Protein AF-A0A382ZGM8-F1 (afdb_monomer)

Structure (mmCIF, N/CA/C/O backbone):
data_AF-A0A382ZGM8-F1
#
_entry.id   AF-A0A382ZGM8-F1
#
loop_
_atom_site.group_PDB
_atom_site.id
_atom_site.type_symbol
_atom_site.label_atom_id
_atom_site.label_alt_id
_atom_site.label_comp_id
_atom_site.label_asym_id
_atom_site.label_entity_id
_atom_site.label_seq_id
_atom_site.pdbx_PDB_ins_code
_atom_site.Cartn_x
_atom_site.Cartn_y
_atom_site.Cartn_z
_atom_site.occupancy
_atom_site.B_iso_or_equiv
_atom_site.auth_seq_id
_atom_site.auth_comp_id
_atom_site.auth_asym_id
_atom_site.auth_atom_id
_atom_site.pdbx_PDB_model_num
ATOM 1 N N . MET A 1 1 ? -9.205 9.608 20.253 1.00 84.81 1 MET A N 1
ATOM 2 C CA . MET A 1 1 ? -10.381 10.331 20.780 1.00 84.81 1 MET A CA 1
ATOM 3 C C . MET A 1 1 ? -11.602 9.750 20.108 1.00 84.81 1 MET A C 1
ATOM 5 O O . MET A 1 1 ? -11.504 9.439 18.927 1.00 84.81 1 MET A O 1
ATOM 9 N N . ASP A 1 2 ? -12.699 9.609 20.839 1.00 93.06 2 ASP A N 1
ATOM 10 C CA . ASP A 1 2 ? -13.970 9.132 20.293 1.00 93.06 2 ASP A CA 1
ATOM 11 C C . ASP A 1 2 ? -14.533 10.103 19.244 1.00 93.06 2 ASP A C 1
ATOM 13 O O . ASP A 1 2 ? -14.341 11.319 19.341 1.00 93.06 2 ASP A O 1
ATOM 17 N N . ALA A 1 3 ? -15.247 9.563 18.256 1.00 94.81 3 ALA A N 1
ATOM 18 C CA . ALA A 1 3 ? -15.854 10.306 17.154 1.00 94.81 3 ALA A CA 1
ATOM 19 C C . ALA A 1 3 ? -17.287 9.814 16.874 1.00 94.81 3 ALA A C 1
ATOM 21 O O . ALA A 1 3 ? -17.834 8.989 17.607 1.00 94.81 3 ALA A O 1
ATOM 22 N N . LEU A 1 4 ? -17.918 10.349 15.823 1.00 93.94 4 LEU A N 1
ATOM 23 C CA . LEU A 1 4 ? -19.210 9.848 15.358 1.00 93.94 4 LEU A CA 1
ATOM 24 C C . LEU A 1 4 ? -19.076 8.414 14.821 1.00 93.94 4 LEU A C 1
ATOM 26 O O . LEU A 1 4 ? -18.059 8.094 14.203 1.00 93.94 4 LEU A O 1
ATOM 30 N N . PRO A 1 5 ? -20.096 7.562 15.025 1.00 93.50 5 PRO A N 1
ATOM 31 C CA . PRO A 1 5 ? -20.042 6.181 14.577 1.00 93.50 5 PRO A CA 1
ATOM 32 C C . PRO A 1 5 ? -20.066 6.091 13.048 1.00 93.50 5 PRO A C 1
ATOM 34 O O . PRO A 1 5 ? -20.791 6.823 12.371 1.00 93.50 5 PRO A O 1
ATOM 37 N N . VAL A 1 6 ? -19.316 5.126 12.530 1.00 95.69 6 VAL A N 1
ATOM 38 C CA . VAL A 1 6 ? -19.351 4.662 11.139 1.00 95.69 6 VAL A CA 1
ATOM 39 C C . VAL A 1 6 ? -19.596 3.156 11.135 1.00 95.69 6 VAL A C 1
ATOM 41 O O . VAL A 1 6 ? -19.510 2.501 12.174 1.00 95.69 6 VAL A O 1
ATOM 44 N N . THR A 1 7 ? -19.937 2.589 9.981 1.00 96.56 7 THR A N 1
ATOM 45 C CA . THR A 1 7 ? -20.047 1.129 9.868 1.00 96.56 7 THR A CA 1
ATOM 46 C C . THR A 1 7 ? -18.678 0.528 9.567 1.00 96.56 7 THR A C 1
ATOM 48 O O . THR A 1 7 ? -17.901 1.110 8.809 1.00 96.56 7 THR A O 1
ATOM 51 N N . LEU A 1 8 ? -18.401 -0.667 10.088 1.00 96.62 8 LEU A N 1
ATOM 52 C CA . LEU A 1 8 ? -17.166 -1.382 9.753 1.00 96.62 8 LEU A CA 1
ATOM 53 C C . LEU A 1 8 ? -17.070 -1.661 8.240 1.00 96.62 8 LEU A C 1
ATOM 55 O O . LEU A 1 8 ? -16.000 -1.559 7.654 1.00 96.62 8 LEU A O 1
ATOM 59 N N . GLY A 1 9 ? -18.208 -1.914 7.580 1.00 97.56 9 GLY A N 1
ATOM 60 C CA . GLY A 1 9 ? -18.275 -2.031 6.119 1.00 97.56 9 GLY A CA 1
ATOM 61 C C . GLY A 1 9 ? -17.793 -0.765 5.407 1.00 97.56 9 GLY A C 1
ATOM 62 O O . GLY A 1 9 ? -16.908 -0.847 4.566 1.00 97.56 9 GLY A O 1
ATOM 63 N N . SER A 1 10 ? -18.282 0.415 5.810 1.00 98.06 10 SER A N 1
ATOM 64 C CA . SER A 1 10 ? -17.837 1.688 5.217 1.00 98.06 10 SER A CA 1
ATOM 65 C C . SER A 1 10 ? -16.350 1.983 5.435 1.00 98.06 10 SER A C 1
ATOM 67 O O . SER A 1 10 ? -15.729 2.638 4.601 1.00 98.06 10 SER A O 1
ATOM 69 N N . GLU A 1 11 ? -15.767 1.507 6.537 1.00 97.88 11 GLU A N 1
ATOM 70 C CA . GLU A 1 11 ? -14.328 1.628 6.780 1.00 97.88 11 GLU A CA 1
ATOM 71 C C . GLU A 1 11 ? -13.521 0.738 5.820 1.00 97.88 11 GLU A C 1
ATOM 73 O O . GLU A 1 11 ? -12.572 1.205 5.189 1.00 97.88 11 GLU A O 1
ATOM 78 N N . PHE A 1 12 ? -13.963 -0.503 5.602 1.00 98.19 12 PHE A N 1
ATOM 79 C CA . PHE A 1 12 ? -13.338 -1.411 4.636 1.00 98.19 12 PHE A CA 1
ATOM 80 C C . PHE A 1 12 ? -13.564 -0.987 3.177 1.00 98.19 12 PHE A C 1
ATOM 82 O O . PHE A 1 12 ? -12.653 -1.115 2.357 1.00 98.19 12 PHE A O 1
ATOM 89 N N . ASP A 1 13 ? -14.712 -0.394 2.846 1.00 98.62 13 ASP A N 1
ATOM 90 C CA . ASP A 1 13 ? -14.965 0.194 1.523 1.00 98.62 13 ASP A CA 1
ATOM 91 C C . ASP A 1 13 ? -13.981 1.336 1.212 1.00 98.62 13 ASP A C 1
ATOM 93 O O . ASP A 1 13 ? -13.536 1.514 0.068 1.00 98.62 13 ASP A O 1
ATOM 97 N N . ALA A 1 14 ? -13.577 2.098 2.235 1.00 98.62 14 ALA A N 1
ATOM 98 C CA . ALA A 1 14 ? -12.533 3.104 2.087 1.00 98.62 14 ALA A CA 1
ATOM 99 C C . ALA A 1 14 ? -11.171 2.458 1.769 1.00 98.62 14 ALA A C 1
ATOM 101 O O . ALA A 1 14 ? -10.464 2.944 0.883 1.00 98.62 14 ALA A O 1
ATOM 102 N N . TYR A 1 15 ? -10.828 1.328 2.401 1.00 98.62 15 TYR A N 1
ATOM 103 C CA . TYR A 1 15 ? -9.608 0.570 2.084 1.00 98.62 15 TYR A CA 1
ATOM 104 C C . TYR A 1 15 ? -9.614 0.039 0.645 1.00 98.62 15 TYR A C 1
ATOM 106 O O . TYR A 1 15 ? -8.624 0.187 -0.077 1.00 98.62 15 TYR A O 1
ATOM 114 N N . VAL A 1 16 ? -10.745 -0.512 0.190 1.00 98.50 16 VAL A N 1
ATOM 115 C CA . VAL A 1 16 ? -10.930 -0.957 -1.203 1.00 98.50 16 VAL A CA 1
ATOM 116 C C . VAL A 1 16 ? -10.711 0.205 -2.171 1.00 98.50 16 VAL A C 1
ATOM 118 O O . VAL A 1 16 ? -10.015 0.059 -3.181 1.00 98.50 16 VAL A O 1
ATOM 121 N N . THR A 1 17 ? -11.249 1.382 -1.849 1.00 98.62 17 THR A N 1
ATOM 122 C CA . THR A 1 17 ? -11.068 2.594 -2.656 1.00 98.62 17 THR A CA 1
ATOM 123 C C . THR A 1 17 ? -9.594 3.000 -2.748 1.00 98.62 17 THR A C 1
ATOM 125 O O . THR A 1 17 ? -9.110 3.292 -3.846 1.00 98.62 17 THR A O 1
ATOM 128 N N . SER A 1 18 ? -8.865 2.989 -1.628 1.00 98.19 18 SER A N 1
ATOM 129 C CA . SER A 1 18 ? -7.426 3.279 -1.577 1.00 98.19 18 SER A CA 1
ATOM 130 C C . SER A 1 18 ? -6.601 2.328 -2.447 1.00 98.19 18 SER A C 1
ATOM 132 O O . SER A 1 18 ? -5.803 2.776 -3.278 1.00 98.19 18 SER A O 1
ATOM 134 N N . ILE A 1 19 ? -6.825 1.016 -2.320 1.00 98.00 19 ILE A N 1
ATOM 135 C CA . ILE A 1 19 ? -6.117 -0.002 -3.110 1.00 98.00 19 ILE A CA 1
ATOM 136 C C . ILE A 1 19 ? -6.446 0.148 -4.599 1.00 98.00 19 ILE A C 1
ATOM 138 O O . ILE A 1 19 ? -5.546 0.114 -5.438 1.00 98.00 19 ILE A O 1
ATOM 142 N N . THR A 1 20 ? -7.717 0.380 -4.938 1.00 98.50 20 THR A N 1
ATOM 143 C CA . THR A 1 20 ? -8.166 0.547 -6.328 1.00 98.50 20 THR A CA 1
ATOM 144 C C . THR A 1 20 ? -7.491 1.743 -6.997 1.00 98.50 20 THR A C 1
ATOM 146 O O . THR A 1 20 ? -6.947 1.621 -8.096 1.00 98.50 20 THR A O 1
ATOM 149 N N . LYS A 1 21 ? -7.461 2.901 -6.324 1.00 98.44 21 LYS A N 1
ATOM 150 C CA . LYS A 1 21 ? -6.786 4.105 -6.835 1.00 98.44 21 LYS A CA 1
ATOM 151 C C . LYS A 1 21 ? -5.288 3.875 -7.036 1.00 98.44 21 LYS A C 1
ATOM 153 O O . LYS A 1 21 ? -4.755 4.239 -8.084 1.00 98.44 21 LYS A O 1
ATOM 158 N N . SER A 1 22 ? -4.627 3.240 -6.071 1.00 98.06 22 SER A N 1
ATOM 159 C CA . SER A 1 22 ? -3.197 2.927 -6.150 1.00 98.06 22 SER A CA 1
ATOM 160 C C . SER A 1 22 ? -2.877 1.931 -7.270 1.00 98.06 22 SER A C 1
ATOM 162 O O . SER A 1 22 ? -1.932 2.139 -8.029 1.00 98.06 22 SER A O 1
ATOM 164 N N . SER A 1 23 ? -3.707 0.901 -7.452 1.00 97.12 23 SER A N 1
ATOM 165 C CA . SER A 1 23 ? -3.586 -0.057 -8.559 1.00 97.12 23 SER A CA 1
ATOM 166 C C . SER A 1 23 ? -3.721 0.628 -9.922 1.00 97.12 23 SER A C 1
ATOM 168 O O . SER A 1 23 ? -2.870 0.457 -10.798 1.00 97.12 23 SER A O 1
ATOM 170 N N . HIS A 1 24 ? -4.723 1.497 -10.089 1.00 98.31 24 HIS A N 1
ATOM 171 C CA . HIS A 1 24 ? -4.872 2.289 -11.311 1.00 98.31 24 HIS A CA 1
ATOM 172 C C . HIS A 1 24 ? -3.661 3.188 -11.579 1.00 98.31 24 HIS A C 1
ATOM 174 O O . HIS A 1 24 ? -3.242 3.308 -12.731 1.00 98.31 24 HIS A O 1
ATOM 180 N N . ALA A 1 25 ? -3.068 3.789 -10.543 1.00 98.12 25 ALA A N 1
ATOM 181 C CA . ALA A 1 25 ? -1.865 4.604 -10.692 1.00 98.12 25 ALA A CA 1
ATOM 182 C C . ALA A 1 25 ? -0.665 3.782 -11.199 1.00 98.12 25 ALA A C 1
ATOM 184 O O . ALA A 1 25 ? 0.055 4.245 -12.084 1.00 98.12 25 ALA A O 1
ATOM 185 N N . ILE A 1 26 ? -0.483 2.551 -10.705 1.00 97.62 26 ILE A N 1
ATOM 186 C CA . ILE A 1 26 ? 0.566 1.626 -11.173 1.00 97.62 26 ILE A CA 1
ATOM 187 C C . ILE A 1 26 ? 0.317 1.196 -12.626 1.00 97.62 26 ILE A C 1
ATOM 189 O O . ILE A 1 26 ? 1.221 1.232 -13.460 1.00 97.62 26 ILE A O 1
ATOM 193 N N . ILE A 1 27 ? -0.922 0.831 -12.969 1.00 96.31 27 ILE A N 1
ATOM 194 C CA . ILE A 1 27 ? -1.287 0.457 -14.345 1.00 96.31 27 ILE A CA 1
ATOM 195 C C . ILE A 1 27 ? -1.059 1.633 -15.303 1.00 96.31 27 ILE A C 1
ATOM 197 O O . ILE A 1 27 ? -0.602 1.448 -16.431 1.00 96.31 27 ILE A O 1
ATOM 201 N N . HIS A 1 28 ? -1.361 2.856 -14.864 1.00 96.94 28 HIS A N 1
ATOM 202 C CA . HIS A 1 28 ? -1.144 4.050 -15.667 1.00 96.94 28 HIS A CA 1
ATOM 203 C C . HIS A 1 28 ? 0.347 4.361 -15.858 1.00 96.94 28 HIS A C 1
ATOM 205 O O . HIS A 1 28 ? 0.760 4.656 -16.980 1.00 96.94 28 HIS A O 1
ATOM 211 N N . SER A 1 29 ? 1.163 4.269 -14.802 1.00 96.81 29 SER A N 1
ATOM 212 C CA . SER A 1 29 ? 2.604 4.544 -14.887 1.00 96.81 29 SER A CA 1
ATOM 213 C C . SER A 1 29 ? 3.336 3.543 -15.787 1.00 96.81 29 SER A C 1
ATOM 215 O O . SER A 1 29 ? 4.215 3.950 -16.552 1.00 96.81 29 SER A O 1
ATOM 217 N N . LYS A 1 30 ? 2.892 2.275 -15.820 1.00 93.06 30 LYS A N 1
ATOM 218 C CA . LYS A 1 30 ? 3.404 1.241 -16.737 1.00 93.06 30 LYS A CA 1
ATOM 219 C C . LYS A 1 30 ? 3.425 1.696 -18.202 1.00 93.06 30 LYS A C 1
ATOM 221 O O . LYS A 1 30 ? 4.396 1.418 -18.900 1.00 93.06 30 LYS A O 1
ATOM 226 N N . LYS A 1 31 ? 2.416 2.445 -18.667 1.00 93.62 31 LYS A N 1
ATOM 227 C CA . LYS A 1 31 ? 2.334 2.907 -20.070 1.00 93.62 31 LYS A CA 1
ATOM 228 C C . LYS A 1 31 ? 3.537 3.749 -20.505 1.00 93.62 31 LYS A C 1
ATOM 230 O O . LYS A 1 31 ? 3.852 3.848 -21.686 1.00 93.62 31 LYS A O 1
ATOM 235 N N . GLN A 1 32 ? 4.220 4.393 -19.561 1.00 94.25 32 GLN A N 1
ATOM 236 C CA . GLN A 1 32 ? 5.422 5.169 -19.861 1.00 94.25 32 GLN A CA 1
ATOM 237 C C . GLN A 1 32 ? 6.661 4.282 -20.019 1.00 94.25 32 GLN A C 1
ATOM 239 O O . GLN A 1 32 ? 7.572 4.655 -20.755 1.00 94.25 32 GLN A O 1
ATOM 244 N N . LEU A 1 33 ? 6.690 3.112 -19.373 1.00 95.50 33 LEU A N 1
ATOM 245 C CA . LEU A 1 33 ? 7.766 2.125 -19.511 1.00 95.50 33 LEU A CA 1
ATOM 246 C C . LEU A 1 33 ? 7.741 1.416 -20.873 1.00 95.50 33 LEU A C 1
ATOM 248 O O . LEU A 1 33 ? 8.769 0.924 -21.327 1.00 95.50 33 LEU A O 1
ATOM 252 N N . GLU A 1 34 ? 6.589 1.399 -21.543 1.00 96.19 34 GLU A N 1
ATOM 253 C CA . GLU A 1 34 ? 6.416 0.823 -22.883 1.00 96.19 34 GLU A CA 1
ATOM 254 C C . GLU A 1 34 ? 7.123 1.642 -23.983 1.00 96.19 34 GLU A C 1
ATOM 256 O O . GLU A 1 34 ? 7.354 1.147 -25.086 1.00 96.19 34 GLU A O 1
ATOM 261 N N . GLN A 1 35 ? 7.528 2.885 -23.692 1.00 95.75 35 GLN A N 1
ATOM 262 C CA . GLN A 1 35 ? 8.274 3.733 -24.622 1.00 95.75 35 GLN A CA 1
ATOM 263 C C . GLN A 1 35 ? 9.776 3.451 -24.551 1.00 95.75 35 GLN A C 1
ATOM 265 O O . GLN A 1 35 ? 10.450 3.839 -23.596 1.00 95.75 35 GLN A O 1
ATOM 270 N N . VAL A 1 36 ? 10.333 2.855 -25.607 1.00 96.31 36 VAL A N 1
ATOM 271 C CA . VAL A 1 36 ? 11.737 2.422 -25.635 1.00 96.31 36 VAL A CA 1
ATOM 272 C C . VAL A 1 36 ? 12.598 3.228 -26.616 1.00 96.31 36 VAL A C 1
ATOM 274 O O . VAL A 1 36 ? 12.199 3.565 -27.739 1.00 96.31 36 VAL A O 1
ATOM 277 N N . ALA A 1 37 ? 13.833 3.520 -26.202 1.00 95.56 37 ALA A N 1
ATOM 278 C CA . ALA A 1 37 ? 14.854 4.197 -27.011 1.00 95.56 37 ALA A CA 1
ATOM 279 C C . ALA A 1 37 ? 15.808 3.228 -27.735 1.00 95.56 37 ALA A C 1
ATOM 281 O O . ALA A 1 37 ? 16.904 3.617 -28.141 1.00 95.56 37 ALA A O 1
ATOM 282 N N . LEU A 1 38 ? 15.400 1.965 -27.917 1.00 96.50 38 LEU A N 1
ATOM 283 C CA . LEU A 1 38 ? 16.156 0.994 -28.709 1.00 96.50 38 LEU A CA 1
ATOM 284 C C . LEU A 1 38 ? 16.427 1.562 -30.112 1.00 96.50 38 LEU A C 1
ATOM 286 O O . LEU A 1 38 ? 15.517 2.060 -30.775 1.00 96.50 38 LEU A O 1
ATOM 290 N N . GLY A 1 39 ? 17.687 1.505 -30.547 1.00 95.19 39 GLY A N 1
ATOM 291 C CA . GLY A 1 39 ? 18.153 2.138 -31.786 1.00 95.19 39 GLY A CA 1
ATOM 292 C C . GLY A 1 39 ? 18.711 3.556 -31.618 1.00 95.19 39 GLY A C 1
ATOM 293 O O . GLY A 1 39 ? 19.258 4.081 -32.583 1.00 95.19 39 GLY A O 1
ATOM 294 N N . GLY A 1 40 ? 18.645 4.148 -30.418 1.00 94.81 40 GLY A N 1
ATOM 295 C CA . GLY A 1 40 ? 19.264 5.444 -30.101 1.00 94.81 40 GLY A CA 1
ATOM 296 C C . GLY A 1 40 ? 20.787 5.411 -29.949 1.00 94.81 40 GLY A C 1
ATOM 297 O O . GLY A 1 40 ? 21.415 6.466 -29.973 1.00 94.81 40 GLY A O 1
ATOM 298 N N . THR A 1 41 ? 21.363 4.212 -29.843 1.00 95.62 41 THR A N 1
ATOM 299 C CA . THR A 1 41 ? 22.805 3.944 -29.698 1.00 95.62 41 THR A CA 1
ATOM 300 C C . THR A 1 41 ? 23.431 4.708 -28.530 1.00 95.62 41 THR A C 1
ATOM 302 O O . THR A 1 41 ? 22.859 4.689 -27.444 1.00 95.62 41 THR A O 1
ATOM 305 N N . ALA A 1 42 ? 24.608 5.313 -28.702 1.00 95.69 42 ALA A N 1
ATOM 306 C CA . ALA A 1 42 ? 25.407 5.823 -27.588 1.00 95.69 42 ALA A CA 1
ATOM 307 C C . ALA A 1 42 ? 24.767 7.030 -26.884 1.00 95.69 42 ALA A C 1
ATOM 309 O O . ALA A 1 42 ? 24.793 7.117 -25.662 1.00 95.69 42 ALA A O 1
ATOM 310 N N . VAL A 1 43 ? 24.202 7.957 -27.663 1.00 96.50 43 VAL A N 1
ATOM 311 C CA . VAL A 1 43 ? 23.761 9.278 -27.174 1.00 96.50 43 VAL A CA 1
ATOM 312 C C . VAL A 1 43 ? 22.408 9.710 -27.738 1.00 96.50 43 VAL A C 1
ATOM 314 O O . VAL A 1 43 ? 22.055 10.878 -27.682 1.00 96.50 43 VAL A O 1
ATOM 317 N N . GLY A 1 44 ? 21.637 8.792 -28.323 1.00 96.12 44 GLY A N 1
ATOM 318 C CA . GLY A 1 44 ? 20.272 9.059 -28.787 1.00 96.12 44 GLY A CA 1
ATOM 319 C C . GLY A 1 44 ? 20.180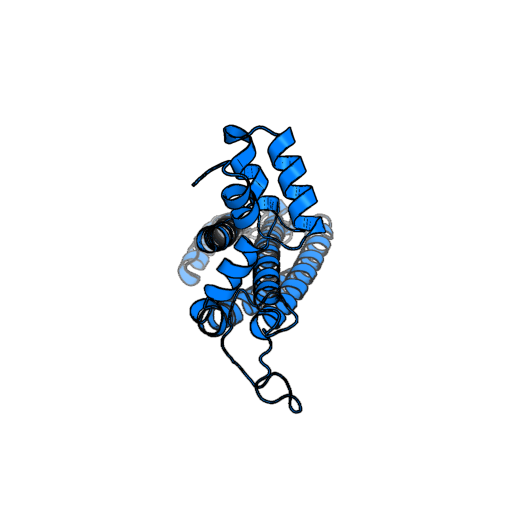 9.634 -30.201 1.00 96.12 44 GLY A C 1
ATOM 320 O O . GLY A 1 44 ? 19.091 9.995 -30.632 1.00 96.12 44 GLY A O 1
ATOM 321 N N . THR A 1 45 ? 21.286 9.693 -30.946 1.00 96.06 45 THR A N 1
ATOM 322 C CA . THR A 1 45 ? 21.314 10.142 -32.351 1.00 96.06 45 THR A CA 1
ATOM 323 C C . THR A 1 45 ? 20.926 9.044 -33.336 1.00 96.06 45 THR A C 1
ATOM 325 O O . THR A 1 45 ? 20.583 9.335 -34.479 1.00 96.06 45 THR A O 1
ATOM 328 N N . GLY A 1 46 ? 21.009 7.776 -32.922 1.00 95.75 46 GLY A N 1
ATOM 329 C CA . GLY A 1 46 ? 20.903 6.643 -33.838 1.00 95.75 46 GLY A CA 1
ATOM 330 C C . GLY A 1 46 ? 22.104 6.506 -34.776 1.00 95.75 46 GLY A C 1
ATOM 331 O O . GLY A 1 46 ? 21.997 5.864 -35.820 1.00 95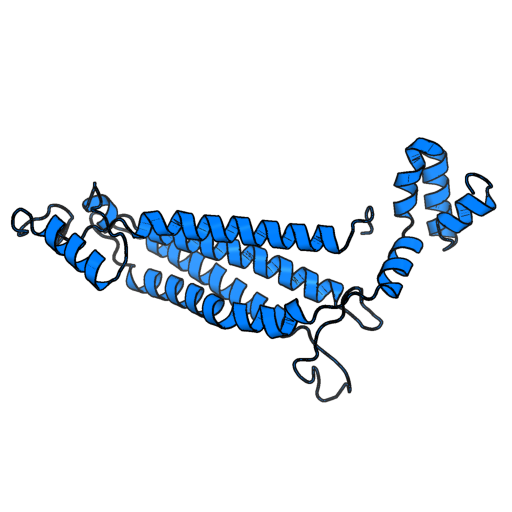.75 46 GLY A O 1
ATOM 332 N N . ALA A 1 47 ? 23.252 7.096 -34.420 1.00 96.12 47 ALA A N 1
ATOM 333 C CA . ALA A 1 47 ? 24.497 6.894 -35.151 1.00 96.12 47 ALA A CA 1
ATOM 334 C C . ALA A 1 47 ? 24.804 5.396 -35.265 1.00 96.12 47 ALA A C 1
ATOM 336 O O . ALA A 1 47 ? 24.677 4.663 -34.283 1.00 96.12 47 ALA A O 1
ATOM 337 N N . ASN A 1 48 ? 25.206 4.965 -36.461 1.00 95.56 48 ASN A N 1
ATOM 338 C CA . ASN A 1 48 ? 25.457 3.568 -36.826 1.00 95.56 48 ASN A CA 1
ATOM 339 C C . ASN A 1 48 ? 24.222 2.643 -36.765 1.00 95.56 48 ASN A C 1
ATOM 341 O O . ASN A 1 48 ? 24.372 1.423 -36.793 1.00 95.56 48 ASN A O 1
ATOM 345 N N . THR A 1 49 ? 23.002 3.193 -36.743 1.00 95.19 49 THR A N 1
ATOM 346 C CA . THR A 1 49 ? 21.759 2.414 -36.854 1.00 95.19 49 THR A CA 1
ATOM 347 C C . THR A 1 49 ? 21.261 2.384 -38.307 1.00 95.19 49 THR A C 1
ATOM 349 O O . THR A 1 49 ? 20.961 3.442 -38.867 1.00 95.19 49 THR A O 1
ATOM 352 N N . PRO A 1 50 ? 21.092 1.201 -38.934 1.00 95.56 50 PRO A N 1
ATOM 353 C CA . PRO A 1 50 ? 20.514 1.101 -40.272 1.00 95.56 50 PRO A CA 1
ATOM 354 C C . PRO A 1 50 ? 19.095 1.672 -40.340 1.00 95.56 50 PRO A C 1
ATOM 356 O O . PRO A 1 50 ? 18.295 1.530 -39.407 1.00 95.56 50 PRO A O 1
ATOM 359 N N . ARG A 1 51 ? 18.731 2.261 -41.485 1.00 94.19 51 ARG A N 1
ATOM 360 C CA . ARG A 1 51 ? 17.372 2.774 -41.706 1.00 94.19 51 ARG A CA 1
ATOM 361 C C . ARG A 1 51 ? 16.343 1.659 -41.490 1.00 94.19 51 ARG A C 1
ATOM 363 O O . ARG A 1 51 ? 16.421 0.595 -42.094 1.00 94.19 51 ARG A O 1
ATOM 370 N N . GLY A 1 52 ? 15.363 1.915 -40.626 1.00 94.25 52 GLY A N 1
ATOM 371 C CA . GLY A 1 52 ? 14.298 0.961 -40.303 1.00 94.25 52 GLY A CA 1
ATOM 372 C C . GLY A 1 52 ? 14.651 -0.095 -39.247 1.00 94.25 52 GLY A C 1
ATOM 373 O O . GLY A 1 52 ? 13.745 -0.817 -38.833 1.00 94.25 52 GLY A O 1
ATOM 374 N N . TYR A 1 53 ? 15.901 -0.161 -38.760 1.00 96.19 53 TYR A N 1
ATOM 375 C CA . TYR A 1 53 ? 16.296 -1.081 -37.680 1.00 96.19 53 TYR A CA 1
ATOM 376 C C . TYR A 1 53 ? 15.422 -0.898 -36.442 1.00 96.19 53 TYR A C 1
ATOM 378 O O . TYR A 1 53 ? 14.837 -1.859 -35.961 1.00 96.19 53 TYR A O 1
ATOM 386 N N . ARG A 1 54 ? 15.281 0.347 -35.973 1.00 95.19 54 ARG A N 1
ATOM 387 C CA . ARG A 1 54 ? 14.528 0.693 -34.764 1.00 95.19 54 ARG A CA 1
ATOM 388 C C . ARG A 1 54 ? 13.121 0.097 -34.760 1.00 95.19 54 ARG A C 1
ATOM 390 O O . ARG A 1 54 ? 12.774 -0.652 -33.852 1.00 95.19 54 ARG A O 1
ATOM 397 N N . LYS A 1 55 ? 12.348 0.405 -35.802 1.00 95.88 55 LYS A N 1
ATOM 398 C CA . LYS A 1 55 ? 10.969 -0.059 -35.957 1.00 95.88 55 LYS A CA 1
ATOM 399 C C . LYS A 1 55 ? 10.894 -1.583 -35.928 1.00 95.88 55 LYS A C 1
ATOM 401 O O . LYS A 1 55 ? 10.115 -2.136 -35.161 1.00 95.88 55 LYS A O 1
ATOM 406 N N . LYS A 1 56 ? 11.739 -2.261 -36.715 1.00 97.06 56 LYS A N 1
ATOM 407 C CA . LYS A 1 56 ? 11.772 -3.731 -36.773 1.00 97.06 56 LYS A CA 1
ATOM 408 C C . LYS A 1 56 ? 12.181 -4.348 -35.435 1.00 97.06 56 LYS A C 1
ATOM 410 O O . LYS A 1 56 ? 11.526 -5.270 -34.971 1.00 97.06 56 LYS A O 1
ATOM 415 N N . ALA A 1 57 ? 13.222 -3.821 -34.796 1.00 97.69 57 ALA A N 1
ATOM 416 C CA . ALA A 1 57 ? 13.726 -4.334 -33.527 1.00 97.69 57 ALA A CA 1
ATOM 417 C C . ALA A 1 57 ? 12.691 -4.188 -32.402 1.00 97.69 57 ALA A C 1
ATOM 419 O O . ALA A 1 57 ? 12.491 -5.121 -31.632 1.00 97.69 57 ALA A O 1
ATOM 420 N N . ILE A 1 58 ? 11.990 -3.052 -32.331 1.00 97.75 58 ILE A N 1
ATOM 421 C CA . ILE A 1 58 ? 10.934 -2.824 -31.334 1.00 97.75 58 ILE A CA 1
ATOM 422 C C . ILE A 1 58 ? 9.702 -3.687 -31.624 1.00 97.75 58 ILE A C 1
ATOM 424 O O . ILE A 1 58 ? 9.117 -4.228 -30.689 1.00 97.75 58 ILE A O 1
ATOM 428 N N . GLN A 1 59 ? 9.332 -3.878 -32.894 1.00 97.75 59 GLN A N 1
ATOM 429 C CA . GLN A 1 59 ? 8.251 -4.792 -33.282 1.00 97.75 59 GLN A CA 1
ATOM 430 C C . GLN A 1 59 ? 8.563 -6.243 -32.896 1.00 97.75 59 GLN A C 1
ATOM 432 O O . GLN A 1 59 ? 7.727 -6.903 -32.280 1.00 97.75 59 GLN A O 1
ATOM 437 N N . GLU A 1 60 ? 9.770 -6.731 -33.191 1.00 98.06 60 GLU A N 1
ATOM 438 C CA . GLU A 1 60 ? 10.184 -8.080 -32.796 1.00 98.06 60 GLU A CA 1
ATOM 439 C C . GLU A 1 60 ? 10.280 -8.228 -31.276 1.00 98.06 60 GLU A C 1
ATOM 441 O O . GLU A 1 60 ? 9.819 -9.227 -30.726 1.00 98.06 60 GLU A O 1
ATOM 446 N N . LEU A 1 61 ? 10.807 -7.219 -30.573 1.00 97.75 61 LEU A N 1
ATOM 447 C CA . LEU A 1 61 ? 10.864 -7.238 -29.114 1.00 97.75 61 LEU A CA 1
ATOM 448 C C . LEU A 1 61 ? 9.460 -7.255 -28.501 1.00 97.75 61 LEU A C 1
ATOM 450 O O . LEU A 1 61 ? 9.216 -8.027 -27.575 1.00 97.75 61 LEU A O 1
ATOM 454 N N . SER A 1 62 ? 8.525 -6.471 -29.041 1.00 97.94 62 SER A N 1
ATOM 455 C CA . SER A 1 62 ? 7.112 -6.493 -28.639 1.00 97.94 62 SER A CA 1
ATOM 456 C C . SER A 1 62 ? 6.504 -7.880 -28.841 1.00 97.94 62 SER A C 1
ATOM 458 O O . SER A 1 62 ? 5.873 -8.424 -27.939 1.00 97.94 62 SER A O 1
ATOM 460 N N . ARG A 1 63 ? 6.765 -8.507 -29.997 1.00 98.06 63 ARG A N 1
ATOM 461 C CA . ARG A 1 63 ? 6.273 -9.851 -30.326 1.00 98.06 63 ARG A CA 1
ATOM 462 C C . ARG A 1 63 ? 6.803 -10.918 -29.366 1.00 98.06 63 ARG A C 1
ATOM 464 O O . ARG A 1 63 ? 6.035 -11.770 -28.928 1.00 98.06 63 ARG A O 1
ATOM 471 N N . ILE A 1 64 ? 8.099 -10.890 -29.049 1.00 98.00 64 ILE A N 1
ATOM 472 C CA . ILE A 1 64 ? 8.741 -11.894 -28.184 1.00 98.00 64 ILE A CA 1
ATOM 473 C C . ILE A 1 64 ? 8.351 -11.686 -26.716 1.00 98.00 64 ILE A C 1
ATOM 475 O O . ILE A 1 64 ? 8.033 -12.650 -26.025 1.00 98.00 64 ILE A O 1
ATOM 479 N N . SER A 1 65 ? 8.350 -10.436 -26.245 1.00 96.88 65 SER A N 1
ATOM 480 C CA . SER A 1 65 ? 8.012 -10.103 -24.853 1.00 96.88 65 SER A CA 1
ATOM 481 C C . SER A 1 65 ? 6.510 -10.113 -24.565 1.00 96.88 65 SER A C 1
ATOM 483 O O . SER A 1 65 ? 6.123 -10.164 -23.401 1.00 96.88 65 SER A O 1
ATOM 485 N N . LYS A 1 66 ? 5.668 -10.071 -25.608 1.00 96.81 66 LYS A N 1
ATOM 486 C CA . LYS A 1 66 ? 4.212 -9.867 -25.519 1.00 96.81 66 LYS A CA 1
ATOM 487 C C . LYS A 1 66 ? 3.833 -8.541 -24.842 1.00 96.81 66 LYS A C 1
ATOM 489 O O . LYS A 1 66 ? 2.755 -8.428 -24.264 1.00 96.81 66 LYS A O 1
ATOM 494 N N . LEU A 1 67 ? 4.721 -7.549 -24.902 1.00 96.06 67 LEU A N 1
ATOM 495 C CA . LEU A 1 67 ? 4.488 -6.191 -24.416 1.00 96.06 67 LEU A CA 1
ATOM 496 C C . LEU A 1 67 ? 4.207 -5.256 -25.594 1.00 96.06 67 LEU A C 1
ATOM 498 O O . LEU A 1 67 ? 4.774 -5.419 -26.672 1.00 96.06 67 LEU A O 1
ATOM 502 N N . GLU A 1 68 ? 3.369 -4.246 -25.376 1.00 95.44 68 GLU A N 1
ATOM 503 C CA . GLU A 1 68 ? 3.057 -3.221 -26.376 1.00 95.44 68 GLU A CA 1
ATOM 504 C C . GLU A 1 68 ? 4.152 -2.146 -26.410 1.00 95.44 68 GLU A C 1
ATOM 506 O O . GLU A 1 68 ? 3.942 -1.008 -26.001 1.00 95.44 68 GLU A O 1
ATOM 511 N N . LEU A 1 69 ? 5.359 -2.503 -26.859 1.00 97.44 69 LEU A N 1
ATOM 512 C CA . LEU A 1 69 ? 6.471 -1.554 -26.882 1.00 97.44 69 LEU A CA 1
ATOM 513 C C . LEU A 1 69 ? 6.360 -0.611 -28.078 1.00 97.44 69 LEU A C 1
ATOM 515 O O . LEU A 1 69 ? 6.143 -1.023 -29.220 1.00 97.44 69 LEU A O 1
ATOM 519 N N . ILE A 1 70 ? 6.583 0.672 -27.819 1.00 96.06 70 ILE A N 1
ATOM 520 C CA . ILE A 1 70 ? 6.516 1.724 -28.828 1.00 96.06 70 ILE A CA 1
ATOM 521 C C . ILE A 1 70 ? 7.796 2.553 -28.858 1.00 96.06 70 ILE A C 1
ATOM 523 O O . ILE A 1 70 ? 8.567 2.638 -27.902 1.00 96.06 70 ILE A O 1
ATOM 527 N N . GLU A 1 71 ? 8.026 3.193 -29.997 1.00 95.81 71 GLU A N 1
ATOM 528 C CA . GLU A 1 71 ? 9.169 4.073 -30.194 1.00 95.81 71 GLU A CA 1
ATOM 529 C C . GLU A 1 71 ? 9.064 5.329 -29.320 1.00 95.81 71 GLU A C 1
ATOM 531 O O . GLU A 1 71 ? 8.157 6.144 -29.481 1.00 95.81 71 GLU A O 1
ATOM 536 N N . GLN A 1 72 ? 10.049 5.546 -28.445 1.00 95.25 72 GLN A N 1
ATOM 537 C CA . GLN A 1 72 ? 10.231 6.838 -27.790 1.00 95.25 72 GLN A CA 1
ATOM 538 C C . GLN A 1 72 ? 10.528 7.952 -28.818 1.00 95.25 72 GLN A C 1
ATOM 540 O O . GLN A 1 72 ? 11.504 7.879 -29.567 1.00 95.25 72 GLN A O 1
ATOM 545 N N . LYS A 1 73 ? 9.742 9.028 -28.836 1.00 93.00 73 LYS A N 1
ATOM 546 C CA . LYS A 1 73 ? 9.923 10.131 -29.796 1.00 93.00 73 LYS A CA 1
ATOM 547 C C . LYS A 1 73 ? 11.280 10.821 -29.646 1.00 93.00 73 LYS A C 1
ATOM 549 O O . LYS A 1 73 ? 11.925 11.107 -30.647 1.00 93.00 73 LYS A O 1
ATOM 554 N N . ASN A 1 74 ? 11.722 11.047 -28.409 1.00 95.81 74 ASN A N 1
ATOM 555 C CA . ASN A 1 74 ? 13.012 11.666 -28.108 1.00 95.81 74 ASN A CA 1
ATOM 556 C C . ASN A 1 74 ? 13.945 10.655 -27.419 1.00 95.81 74 ASN A C 1
ATOM 558 O O . ASN A 1 74 ? 13.796 10.357 -26.232 1.00 95.81 74 ASN A O 1
ATOM 562 N N . MET A 1 75 ? 14.890 10.096 -28.179 1.00 95.25 75 MET A N 1
ATOM 563 C CA . MET A 1 75 ? 15.797 9.060 -27.675 1.00 95.25 75 MET A CA 1
ATOM 564 C C . MET A 1 75 ? 16.826 9.620 -26.693 1.00 95.25 75 MET A C 1
ATOM 566 O O . MET A 1 75 ? 17.112 8.939 -25.712 1.00 95.25 75 MET A O 1
ATOM 570 N N . GLN A 1 76 ? 17.312 10.855 -26.887 1.00 96.50 76 GLN A N 1
ATOM 571 C CA . GLN A 1 76 ? 18.171 11.512 -25.897 1.00 96.50 76 GLN A CA 1
ATOM 572 C C . GLN A 1 76 ? 17.464 11.592 -24.547 1.00 96.50 76 GLN A C 1
ATOM 574 O O . GLN A 1 76 ? 17.991 11.099 -23.557 1.00 96.50 76 GLN A O 1
ATOM 579 N N . HIS A 1 77 ? 16.223 12.086 -24.512 1.00 95.88 77 HIS A N 1
ATOM 580 C CA . HIS A 1 77 ? 15.449 12.162 -23.274 1.00 95.88 77 HIS A CA 1
ATOM 581 C C . HIS A 1 77 ? 15.394 10.815 -22.543 1.00 95.88 77 HIS A C 1
ATOM 583 O O . HI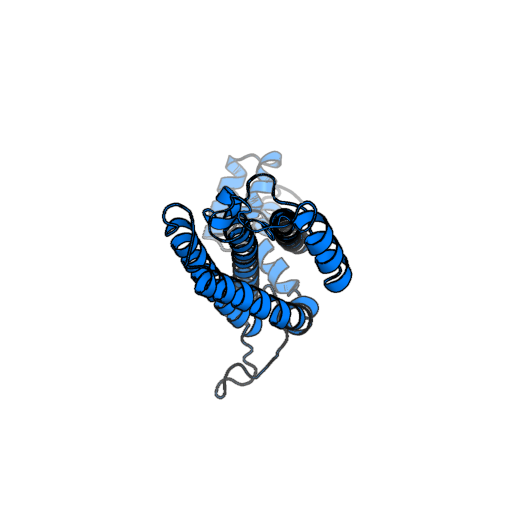S A 1 77 ? 15.601 10.774 -21.341 1.00 95.88 77 HIS A O 1
ATOM 589 N N . SER A 1 78 ? 15.167 9.699 -23.240 1.00 94.25 78 SER A N 1
ATOM 590 C CA . SER A 1 78 ? 15.096 8.386 -22.583 1.00 94.25 78 SER A CA 1
ATOM 591 C C . SER A 1 78 ? 16.453 7.823 -22.150 1.00 94.25 78 SER A C 1
ATOM 593 O O . SER A 1 78 ? 16.485 6.970 -21.260 1.00 94.25 78 SER A O 1
ATOM 595 N N . LEU A 1 79 ? 17.570 8.284 -22.719 1.00 96.06 79 LEU A N 1
ATOM 596 C CA . LEU A 1 79 ? 18.913 7.949 -22.236 1.00 96.06 79 LEU A CA 1
ATOM 597 C C . LEU A 1 79 ? 19.286 8.768 -20.992 1.00 96.06 79 LEU A C 1
ATOM 599 O O . LEU A 1 79 ? 19.786 8.187 -20.025 1.00 96.06 79 LEU A O 1
ATOM 603 N N . GLN A 1 80 ? 18.953 10.060 -20.992 1.00 95.94 80 GLN A N 1
ATOM 604 C CA . GLN A 1 80 ? 19.250 11.025 -19.929 1.00 95.94 80 GLN A CA 1
ATOM 605 C C . GLN A 1 80 ? 18.309 10.893 -18.726 1.00 95.94 80 GLN A C 1
ATOM 607 O O . GLN A 1 80 ? 18.734 10.720 -17.589 1.00 95.94 80 GLN A O 1
ATOM 612 N N . SER A 1 81 ? 17.006 10.956 -18.983 1.00 95.50 81 SER A N 1
ATOM 613 C CA . SER A 1 81 ? 15.944 10.979 -17.984 1.00 95.50 81 SER A CA 1
ATOM 614 C C . SER A 1 81 ? 15.344 9.594 -17.809 1.00 95.50 81 SER A C 1
ATOM 616 O O . SER A 1 81 ? 14.947 8.925 -18.767 1.00 95.50 81 SER A O 1
ATOM 618 N N . LYS A 1 82 ? 15.228 9.170 -16.550 1.00 96.44 82 LYS A N 1
ATOM 619 C CA . LYS A 1 82 ? 14.575 7.913 -16.155 1.00 96.44 82 LYS A CA 1
ATOM 620 C C . LYS A 1 82 ? 13.215 8.150 -15.507 1.00 96.44 82 LYS A C 1
ATOM 622 O O . LYS A 1 82 ? 12.760 7.342 -14.704 1.00 96.44 82 LYS A O 1
ATOM 627 N N . PHE A 1 83 ? 12.544 9.231 -15.913 1.00 96.38 83 PHE A N 1
ATOM 628 C CA . PHE A 1 83 ? 11.250 9.655 -15.379 1.00 96.38 83 PHE A CA 1
ATOM 629 C C . PHE A 1 83 ? 10.205 8.531 -15.316 1.00 96.38 83 PHE A C 1
ATOM 631 O O . PHE A 1 83 ? 9.534 8.393 -14.302 1.00 96.38 83 PHE A O 1
ATOM 638 N N . ALA A 1 84 ? 10.088 7.694 -16.353 1.00 96.56 84 ALA A N 1
ATOM 639 C CA . ALA A 1 84 ? 9.123 6.589 -16.360 1.00 96.56 84 ALA A CA 1
ATOM 640 C C . ALA A 1 84 ? 9.375 5.570 -15.227 1.00 96.56 84 ALA A C 1
ATOM 642 O O . ALA A 1 84 ? 8.427 5.077 -14.614 1.00 96.56 84 ALA A O 1
ATOM 643 N N . ILE A 1 85 ? 10.647 5.300 -14.906 1.00 97.38 85 ILE A N 1
ATOM 644 C CA . ILE A 1 85 ? 11.038 4.415 -13.799 1.00 97.38 85 ILE A CA 1
ATOM 645 C C . ILE A 1 85 ? 10.700 5.082 -12.464 1.00 97.38 85 ILE A C 1
ATOM 647 O O . ILE A 1 85 ? 10.061 4.463 -11.619 1.00 97.38 85 ILE A O 1
ATOM 651 N N . THR A 1 86 ? 11.049 6.360 -12.296 1.00 98.00 86 THR A N 1
ATOM 652 C CA . THR A 1 86 ? 10.727 7.134 -11.086 1.00 98.00 86 THR A CA 1
ATOM 653 C C . THR A 1 86 ? 9.222 7.234 -10.848 1.00 98.00 86 THR A C 1
ATOM 655 O O . THR A 1 86 ? 8.762 7.034 -9.729 1.00 98.00 86 THR A O 1
ATOM 658 N N . ASN A 1 87 ? 8.431 7.488 -11.893 1.00 98.38 87 ASN A N 1
ATOM 659 C CA . ASN A 1 87 ? 6.977 7.563 -11.785 1.00 98.38 87 ASN A CA 1
ATOM 660 C C . ASN A 1 87 ? 6.367 6.207 -11.393 1.00 98.38 87 ASN A C 1
ATOM 662 O O . ASN A 1 87 ? 5.463 6.144 -10.562 1.00 98.38 87 ASN A O 1
ATOM 666 N N . THR A 1 88 ? 6.896 5.112 -11.945 1.00 98.44 88 THR A N 1
ATOM 667 C CA . THR A 1 88 ? 6.460 3.757 -11.581 1.00 98.44 88 THR A CA 1
ATOM 668 C C . THR A 1 88 ? 6.805 3.430 -10.129 1.00 98.44 88 THR A C 1
ATOM 670 O O . THR A 1 88 ? 5.933 2.991 -9.382 1.00 98.44 88 THR A O 1
ATOM 673 N N . SER A 1 89 ? 8.040 3.709 -9.709 1.00 98.69 89 SER A N 1
ATOM 674 C CA . SER A 1 89 ? 8.493 3.537 -8.325 1.00 98.69 89 SER A CA 1
ATOM 675 C C . SER A 1 89 ? 7.627 4.327 -7.338 1.00 98.69 89 SER A C 1
ATOM 677 O O . SER A 1 89 ? 7.121 3.766 -6.368 1.00 98.69 89 SER A O 1
ATOM 679 N N . SER A 1 90 ? 7.331 5.590 -7.656 1.00 98.69 90 SER A N 1
ATOM 680 C CA . SER A 1 90 ? 6.467 6.451 -6.845 1.00 98.69 90 SER A CA 1
ATOM 681 C C . SER A 1 90 ? 5.048 5.887 -6.704 1.00 98.69 90 SER A C 1
ATOM 683 O O . SER A 1 90 ? 4.484 5.911 -5.607 1.00 98.69 90 SER A O 1
ATOM 685 N N . ALA A 1 91 ? 4.478 5.341 -7.787 1.00 98.69 91 ALA A N 1
ATOM 686 C CA . ALA A 1 91 ? 3.163 4.699 -7.766 1.00 98.69 91 ALA A CA 1
ATOM 687 C C . ALA A 1 91 ? 3.149 3.436 -6.884 1.00 98.69 91 ALA A C 1
ATOM 689 O O . ALA A 1 91 ? 2.212 3.243 -6.109 1.00 98.69 91 ALA A O 1
ATOM 690 N N . ILE A 1 92 ? 4.204 2.617 -6.945 1.00 98.75 92 ILE A N 1
ATOM 691 C CA . ILE A 1 92 ? 4.379 1.447 -6.068 1.00 98.75 92 ILE A CA 1
ATOM 692 C C . ILE A 1 92 ? 4.520 1.888 -4.604 1.00 98.75 92 ILE A C 1
ATOM 694 O O . ILE A 1 92 ? 3.876 1.327 -3.718 1.00 98.75 92 ILE A O 1
ATOM 698 N N . ARG A 1 93 ? 5.301 2.939 -4.339 1.00 98.81 93 ARG A N 1
ATOM 699 C CA . ARG A 1 93 ? 5.447 3.522 -3.001 1.00 98.81 93 ARG A CA 1
ATOM 700 C C . ARG A 1 93 ? 4.123 4.047 -2.452 1.00 98.81 93 ARG A C 1
ATOM 702 O O . ARG A 1 93 ? 3.852 3.853 -1.272 1.00 98.81 93 ARG A O 1
ATOM 709 N N . ASN A 1 94 ? 3.273 4.659 -3.276 1.00 98.75 94 ASN A N 1
ATOM 710 C CA . ASN A 1 94 ? 1.944 5.099 -2.838 1.00 98.75 94 ASN A CA 1
ATOM 711 C C . ASN A 1 94 ? 1.059 3.910 -2.431 1.00 98.75 94 ASN A C 1
ATOM 713 O O . ASN A 1 94 ? 0.415 3.969 -1.387 1.00 98.75 94 ASN A O 1
ATOM 717 N N . LEU A 1 95 ? 1.093 2.803 -3.184 1.00 98.75 95 LEU A N 1
ATOM 718 C CA . LEU A 1 95 ? 0.426 1.565 -2.770 1.00 98.75 95 LEU A CA 1
ATOM 719 C C . LEU A 1 95 ? 0.964 1.060 -1.421 1.00 98.75 95 LEU A C 1
ATOM 721 O O . LEU A 1 95 ? 0.178 0.690 -0.554 1.00 98.75 95 LEU A O 1
ATOM 725 N N . ALA A 1 96 ? 2.284 1.081 -1.217 1.00 98.81 96 ALA A N 1
ATOM 726 C CA . ALA A 1 96 ? 2.893 0.686 0.053 1.00 98.81 96 ALA A CA 1
ATOM 727 C C . ALA A 1 96 ? 2.443 1.571 1.231 1.00 98.81 96 ALA A C 1
ATOM 729 O O . ALA A 1 96 ? 2.209 1.059 2.325 1.00 98.81 96 ALA A O 1
ATOM 730 N N . VAL A 1 97 ? 2.267 2.879 1.023 1.00 98.81 97 VAL A N 1
ATOM 731 C CA . VAL A 1 97 ? 1.723 3.786 2.050 1.00 98.81 97 VAL A CA 1
ATOM 732 C C . VAL A 1 97 ? 0.294 3.385 2.435 1.00 98.81 97 VAL A C 1
ATOM 734 O O . VAL A 1 97 ? 0.006 3.247 3.625 1.00 98.81 97 VAL A O 1
ATOM 737 N N . GLU A 1 98 ? -0.576 3.124 1.455 1.00 98.75 98 GLU A N 1
ATOM 738 C CA . GLU A 1 98 ? -1.958 2.686 1.708 1.00 98.75 98 GLU A CA 1
ATOM 739 C C . GLU A 1 98 ? -2.009 1.327 2.426 1.00 98.75 98 GLU A C 1
ATOM 741 O O . GLU A 1 98 ? -2.689 1.182 3.442 1.00 98.75 98 GLU A O 1
ATOM 746 N N . LEU A 1 99 ? -1.230 0.342 1.963 1.00 98.81 99 LEU A N 1
ATOM 747 C CA . LEU A 1 99 ? -1.130 -0.976 2.603 1.00 98.81 99 LEU A CA 1
ATOM 748 C C . LEU A 1 99 ? -0.595 -0.883 4.035 1.00 98.81 99 LEU A C 1
ATOM 750 O O . LEU A 1 99 ? -1.072 -1.588 4.926 1.00 98.81 99 LEU A O 1
ATOM 754 N N . GLY A 1 100 ? 0.374 0.005 4.272 1.00 98.81 100 GLY A N 1
ATOM 755 C CA . GLY A 1 100 ? 0.927 0.255 5.597 1.00 98.81 100 GLY A CA 1
ATOM 756 C C . GLY A 1 100 ? -0.123 0.821 6.551 1.00 98.81 100 GLY A C 1
ATOM 757 O O . GLY A 1 100 ? -0.233 0.349 7.682 1.00 98.81 100 GLY A O 1
ATOM 758 N N . LYS A 1 101 ? -0.939 1.774 6.084 1.00 98.75 101 LYS A N 1
ATOM 759 C CA . LYS A 1 101 ? -2.056 2.332 6.857 1.00 98.75 101 LYS A CA 1
ATOM 760 C C . LYS A 1 101 ? -3.098 1.263 7.185 1.00 98.75 101 LYS A C 1
ATOM 762 O O . LYS A 1 101 ? -3.437 1.111 8.352 1.00 98.75 101 LYS A O 1
ATOM 767 N N . ILE A 1 102 ? -3.549 0.490 6.193 1.00 98.81 102 ILE A N 1
ATOM 768 C CA . ILE A 1 102 ? -4.520 -0.604 6.390 1.00 98.81 102 ILE A CA 1
ATOM 769 C C . ILE A 1 102 ? -3.988 -1.625 7.406 1.00 98.81 102 ILE A C 1
ATOM 771 O O . ILE A 1 102 ? -4.701 -2.040 8.317 1.00 98.81 102 ILE A O 1
ATOM 775 N N . SER A 1 103 ? -2.709 -1.987 7.299 1.00 98.69 103 SER A N 1
ATOM 776 C CA . SER A 1 103 ? -2.060 -2.905 8.241 1.00 98.69 103 SER A CA 1
ATOM 777 C C . SER A 1 103 ? -2.033 -2.340 9.662 1.00 98.69 103 SER A C 1
ATOM 779 O O . SER A 1 103 ? -2.288 -3.072 10.615 1.00 98.69 103 SER A O 1
ATOM 781 N N . ASN A 1 104 ? -1.768 -1.040 9.822 1.00 98.81 104 ASN A N 1
ATOM 782 C CA . ASN A 1 104 ? -1.784 -0.383 11.130 1.00 98.81 104 ASN A CA 1
ATOM 783 C C . ASN A 1 104 ? -3.184 -0.382 11.751 1.00 98.81 104 ASN A C 1
ATOM 785 O O . ASN A 1 104 ? -3.315 -0.690 12.934 1.00 98.81 104 ASN A O 1
ATOM 789 N N . ASP A 1 105 ? -4.212 -0.085 10.958 1.00 98.69 105 ASP A N 1
ATOM 790 C CA . ASP A 1 105 ? -5.600 -0.097 11.417 1.00 98.69 105 ASP A CA 1
ATOM 791 C C . ASP A 1 105 ? -6.018 -1.495 11.884 1.00 98.69 105 ASP A C 1
ATOM 793 O O . ASP A 1 105 ? -6.527 -1.638 12.992 1.00 98.69 105 ASP A O 1
ATOM 797 N N . ILE A 1 106 ? -5.728 -2.541 11.100 1.00 98.50 106 ILE A N 1
ATOM 798 C CA . ILE A 1 106 ? -6.028 -3.930 11.485 1.00 98.50 106 ILE A CA 1
ATOM 799 C C . ILE A 1 106 ? -5.321 -4.289 12.796 1.00 98.50 106 ILE A C 1
ATOM 801 O O . ILE A 1 106 ? -5.943 -4.844 13.698 1.00 98.50 106 ILE A O 1
ATOM 805 N N . ARG A 1 107 ? -4.035 -3.942 12.941 1.00 98.38 107 ARG A N 1
ATOM 806 C CA . ARG A 1 107 ? -3.273 -4.189 14.179 1.00 98.38 107 ARG A CA 1
ATOM 807 C C . ARG A 1 107 ? -3.878 -3.469 15.381 1.00 98.38 107 ARG A C 1
ATOM 809 O O . ARG A 1 107 ? -3.905 -4.030 16.474 1.00 98.38 107 ARG A O 1
ATOM 816 N N . LEU A 1 108 ? -4.333 -2.232 15.190 1.00 98.44 108 LEU A N 1
ATOM 817 C CA . LEU A 1 108 ? -4.927 -1.423 16.246 1.00 98.44 108 LEU A CA 1
ATOM 818 C C . LEU A 1 108 ? -6.313 -1.950 16.639 1.00 98.44 108 LEU A C 1
ATOM 820 O O . LEU A 1 108 ? -6.555 -2.169 17.825 1.00 98.44 108 LEU A O 1
ATOM 824 N N . MET A 1 109 ? -7.184 -2.229 15.668 1.00 98.00 109 MET A N 1
ATOM 825 C CA . MET A 1 109 ? -8.509 -2.816 15.901 1.00 98.00 109 MET A CA 1
ATOM 826 C C . MET A 1 109 ? -8.423 -4.203 16.547 1.00 98.00 109 MET A C 1
ATOM 828 O O . MET A 1 109 ? -9.225 -4.519 17.422 1.00 98.00 109 MET A O 1
ATOM 832 N N . ALA A 1 110 ? -7.422 -5.007 16.178 1.00 97.12 110 ALA A N 1
ATOM 833 C CA . ALA A 1 110 ? -7.181 -6.330 16.754 1.00 97.12 110 ALA A CA 1
ATOM 834 C C . ALA A 1 110 ? -6.391 -6.311 18.076 1.00 97.12 110 ALA A C 1
ATOM 836 O O . ALA A 1 110 ? -6.122 -7.363 18.658 1.00 97.12 110 ALA A O 1
ATOM 837 N N . SER A 1 111 ? -5.984 -5.136 18.568 1.00 97.25 111 SER A N 1
ATOM 838 C CA . SER A 1 111 ? -5.254 -5.039 19.834 1.00 97.25 111 SER A CA 1
ATOM 839 C C . SER A 1 111 ? -6.120 -5.540 20.993 1.00 97.25 111 SER A C 1
ATOM 841 O O . SER A 1 111 ? -7.272 -5.139 21.136 1.00 97.25 111 SER A O 1
ATOM 843 N N . GLY A 1 112 ? -5.592 -6.413 21.851 1.00 94.12 112 GLY A N 1
ATOM 844 C CA . GLY A 1 112 ? -6.397 -7.031 22.903 1.00 94.12 112 GLY A CA 1
ATOM 845 C C . GLY A 1 112 ? -5.779 -8.316 23.461 1.00 94.12 112 GLY A C 1
ATOM 846 O O . GLY A 1 112 ? -4.552 -8.437 23.473 1.00 94.12 112 GLY A O 1
ATOM 847 N N . PRO A 1 113 ? -6.594 -9.261 23.975 1.00 89.94 113 PRO A N 1
ATOM 848 C CA . PRO A 1 113 ? -8.067 -9.284 23.924 1.00 89.94 113 PRO A CA 1
ATOM 849 C C . PRO A 1 113 ? -8.762 -8.423 24.997 1.00 89.94 113 PRO A C 1
ATOM 851 O O . PRO A 1 113 ? -9.907 -8.019 24.819 1.00 89.94 113 PRO A O 1
ATOM 854 N N . ILE A 1 114 ? -8.088 -8.116 26.112 1.00 89.94 114 ILE A N 1
ATOM 855 C CA . ILE A 1 114 ? -8.700 -7.383 27.241 1.00 89.94 114 ILE A CA 1
ATOM 856 C C . ILE A 1 114 ? -8.277 -5.912 27.277 1.00 89.94 114 ILE A C 1
ATOM 858 O O . ILE A 1 114 ? -9.119 -5.033 27.436 1.00 89.94 114 ILE A O 1
ATOM 862 N N . ALA A 1 115 ? -6.979 -5.645 27.123 1.00 94.75 115 ALA A N 1
ATOM 863 C CA . ALA A 1 115 ? -6.374 -4.329 27.350 1.00 94.75 115 ALA A CA 1
ATOM 864 C C . ALA A 1 115 ? -6.176 -3.494 26.066 1.00 94.75 115 ALA A C 1
ATOM 866 O O . ALA A 1 115 ? -5.326 -2.608 26.035 1.00 94.75 115 ALA A O 1
ATOM 867 N N . GLY A 1 116 ? -6.926 -3.794 25.005 1.00 95.31 116 GLY A N 1
ATOM 868 C CA . GLY A 1 116 ? -6.890 -3.074 23.728 1.00 95.31 116 GLY A CA 1
ATOM 869 C C . GLY A 1 116 ? -8.294 -2.782 23.198 1.00 95.31 116 GLY A C 1
ATOM 870 O O . GLY A 1 116 ? -9.269 -2.856 23.954 1.00 95.31 116 GLY A O 1
ATOM 871 N N . LEU A 1 117 ? -8.395 -2.450 21.907 1.00 96.19 117 LEU A N 1
ATOM 872 C CA . LEU A 1 117 ? -9.682 -2.174 21.258 1.00 96.19 117 LEU A CA 1
ATOM 873 C C . LEU A 1 117 ? -10.536 -3.438 21.105 1.00 96.19 117 LEU A C 1
ATOM 875 O O . LEU A 1 117 ? -11.706 -3.415 21.481 1.00 96.19 117 LEU A O 1
ATOM 879 N N . GLY A 1 118 ? -9.947 -4.535 20.620 1.00 95.62 118 GLY A N 1
ATOM 880 C CA . GLY A 1 118 ? -10.603 -5.835 20.452 1.00 95.62 118 GLY A CA 1
ATOM 881 C C . GLY A 1 118 ? -11.825 -5.796 19.533 1.00 95.62 118 GLY A C 1
ATOM 882 O O . GLY A 1 118 ? -12.798 -6.493 19.789 1.00 95.62 118 GLY A O 1
ATOM 883 N N . GLU A 1 119 ? -11.814 -4.930 18.523 1.00 96.69 119 GLU A N 1
ATOM 884 C CA . GLU A 1 119 ? -12.931 -4.735 17.591 1.00 96.69 119 GLU A CA 1
ATOM 885 C C . GLU A 1 119 ? -12.913 -5.757 16.450 1.00 96.69 119 GLU A C 1
ATOM 887 O O . GLU A 1 119 ? -13.968 -6.163 15.955 1.00 96.69 119 GLU A O 1
ATOM 892 N N . LEU A 1 120 ? -11.712 -6.209 16.081 1.00 96.94 120 LEU A N 1
ATOM 893 C CA . LEU A 1 120 ? -11.486 -7.288 15.129 1.00 96.94 120 LEU A CA 1
ATOM 894 C C . LEU A 1 120 ? -10.815 -8.480 15.806 1.00 96.94 120 LEU A C 1
ATOM 896 O O . LEU A 1 120 ? -9.919 -8.329 16.636 1.00 96.94 120 LEU A O 1
ATOM 900 N N . GLU A 1 121 ? -11.201 -9.671 15.377 1.00 95.81 121 GLU A N 1
ATOM 901 C CA . GLU A 1 121 ? -10.474 -10.906 15.620 1.00 95.81 121 GLU A CA 1
ATOM 902 C C . GLU A 1 121 ? -9.654 -11.248 14.372 1.00 95.81 121 GLU A C 1
ATOM 904 O O . GLU A 1 121 ? -10.082 -11.036 13.233 1.00 95.81 121 GLU A O 1
ATOM 909 N N . ILE A 1 122 ? -8.450 -11.768 14.600 1.00 95.50 122 ILE A N 1
ATOM 910 C CA . ILE A 1 122 ? -7.501 -12.137 13.550 1.00 95.50 122 ILE A CA 1
ATOM 911 C C . ILE A 1 122 ? -7.217 -13.642 13.586 1.00 95.50 122 ILE A C 1
ATOM 913 O O . ILE A 1 122 ? -7.168 -14.231 14.671 1.00 95.50 122 ILE A O 1
ATOM 917 N N . PRO A 1 123 ? -6.967 -14.276 12.428 1.00 94.00 123 PRO A N 1
ATOM 918 C CA . PRO A 1 123 ? -6.562 -15.674 12.369 1.00 94.00 123 PRO A CA 1
ATOM 919 C C . PRO A 1 123 ? -5.231 -15.918 13.096 1.00 94.00 123 PRO A C 1
ATOM 921 O O . PRO A 1 123 ? -4.264 -15.160 12.975 1.00 94.00 123 PRO A O 1
ATOM 924 N N . ALA A 1 124 ? -5.167 -17.027 13.835 1.00 89.56 124 ALA A N 1
ATOM 925 C CA . ALA A 1 124 ? -3.971 -17.460 14.548 1.00 89.56 124 ALA A CA 1
ATOM 926 C C . ALA A 1 124 ? -2.997 -18.180 13.603 1.00 89.56 124 ALA A C 1
ATOM 928 O O . ALA A 1 124 ? -3.024 -19.401 13.470 1.00 89.56 124 ALA A O 1
ATOM 929 N N . VAL A 1 125 ? -2.125 -17.418 12.942 1.00 84.88 125 VAL A N 1
ATOM 930 C CA . VAL A 1 125 ? -1.153 -17.965 11.976 1.00 84.88 125 VAL A CA 1
ATOM 931 C C . VAL A 1 125 ? 0.041 -18.674 12.627 1.00 84.88 125 VAL A C 1
ATOM 933 O O . VAL A 1 125 ? 0.627 -19.569 12.025 1.00 84.88 125 VAL A O 1
ATOM 936 N N . HIS A 1 126 ? 0.413 -18.298 13.853 1.00 79.00 126 HIS A N 1
ATOM 937 C CA . HIS A 1 126 ? 1.398 -18.998 14.683 1.00 79.00 126 HIS A CA 1
ATOM 938 C C . HIS A 1 126 ? 1.251 -18.606 16.159 1.00 79.00 126 HIS A C 1
ATOM 940 O O . HIS A 1 126 ? 0.583 -17.625 16.493 1.00 79.00 126 HIS A O 1
ATOM 946 N N . ALA A 1 127 ? 1.902 -19.359 17.054 1.00 78.50 127 ALA A N 1
ATOM 947 C CA . ALA A 1 127 ? 1.945 -19.035 18.477 1.00 78.50 127 ALA A CA 1
ATOM 948 C C . ALA A 1 127 ? 2.688 -17.707 18.707 1.00 78.50 127 ALA A C 1
ATOM 950 O O . ALA A 1 127 ? 3.885 -17.605 18.448 1.00 78.50 127 ALA A O 1
ATOM 951 N N . GLY A 1 128 ? 1.989 -16.687 19.210 1.00 75.12 128 GLY A N 1
ATOM 952 C CA . GLY A 1 128 ? 2.531 -15.333 19.363 1.00 75.12 128 GLY A CA 1
ATOM 953 C C . GLY A 1 128 ? 3.520 -15.166 20.521 1.00 75.12 128 GLY A C 1
ATOM 954 O O . GLY A 1 128 ? 4.162 -14.122 20.649 1.00 75.12 128 GLY A O 1
ATOM 955 N N . SER A 1 129 ? 3.637 -16.159 21.403 1.00 83.88 129 SER A N 1
ATOM 956 C CA . SER A 1 129 ? 4.634 -16.190 22.470 1.00 83.88 129 SER A CA 1
ATOM 957 C C . SER A 1 129 ? 4.797 -17.603 23.016 1.00 83.88 129 SER A C 1
ATOM 959 O O . SER A 1 129 ? 3.816 -18.320 23.187 1.00 83.88 129 SER A O 1
ATOM 961 N N . SER A 1 130 ? 6.029 -17.974 23.357 1.00 86.31 130 SER A N 1
ATOM 962 C CA . SER A 1 130 ? 6.333 -19.247 24.015 1.00 86.31 130 SER A CA 1
ATOM 963 C C . SER A 1 130 ? 5.854 -19.318 25.471 1.00 86.31 130 SER A C 1
ATOM 965 O O . SER A 1 130 ? 5.647 -20.417 25.974 1.00 86.31 130 SER A O 1
ATOM 967 N N . ILE A 1 131 ? 5.670 -18.176 26.149 1.00 91.38 131 ILE A N 1
ATOM 968 C CA . ILE A 1 131 ? 5.318 -18.113 27.583 1.00 91.38 131 ILE A CA 1
ATOM 969 C C . ILE A 1 131 ? 3.856 -17.731 27.845 1.00 91.38 131 ILE A C 1
ATOM 971 O O . ILE A 1 131 ? 3.365 -17.936 28.949 1.00 91.38 131 ILE A O 1
ATOM 975 N N . MET A 1 132 ? 3.150 -17.174 26.855 1.00 88.31 132 MET A N 1
ATOM 976 C CA . MET A 1 132 ? 1.740 -16.782 26.981 1.00 88.31 132 MET A CA 1
ATOM 977 C C . MET A 1 132 ? 0.862 -17.696 26.117 1.00 88.31 132 MET A C 1
ATOM 979 O O . MET A 1 132 ? 0.675 -17.403 24.931 1.00 88.31 132 MET A O 1
ATOM 983 N N . PRO A 1 133 ? 0.321 -18.794 26.684 1.00 83.56 133 PRO A N 1
ATOM 984 C CA . PRO A 1 133 ? -0.588 -19.682 25.971 1.00 83.56 133 PRO A CA 1
ATOM 985 C C . PRO A 1 133 ? -1.763 -18.914 2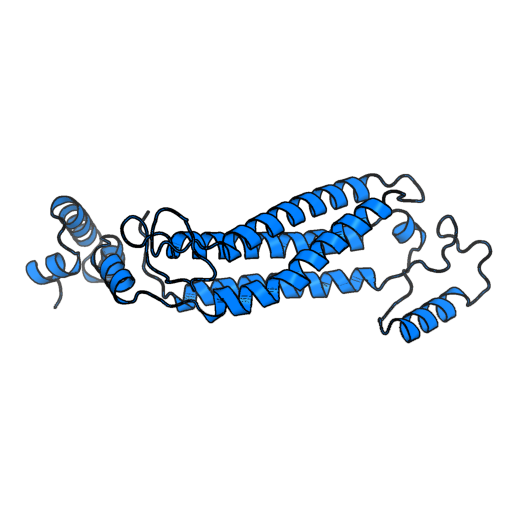5.359 1.00 83.56 133 PRO A C 1
ATOM 987 O O . PRO A 1 133 ? -2.374 -18.074 26.016 1.00 83.56 133 PRO A O 1
ATOM 990 N N . GLY A 1 134 ? -2.070 -19.198 24.092 1.00 83.88 134 GLY A N 1
ATOM 991 C CA . GLY A 1 134 ? -3.194 -18.584 23.376 1.00 83.88 134 GLY A CA 1
ATOM 992 C C . GLY A 1 134 ? -2.957 -17.155 22.874 1.00 83.88 134 GLY A C 1
ATOM 993 O O . GLY A 1 134 ? -3.852 -16.591 22.250 1.00 83.88 134 GLY A O 1
ATOM 994 N N . LYS A 1 135 ? -1.774 -16.557 23.091 1.00 89.69 135 LYS A N 1
ATOM 995 C CA . LYS A 1 135 ? -1.459 -15.238 22.523 1.00 89.69 135 LYS A CA 1
ATOM 996 C C . LYS A 1 135 ? -1.309 -15.324 21.002 1.00 89.69 135 LYS A C 1
ATOM 998 O O . LYS A 1 135 ? -0.476 -16.081 20.504 1.00 89.69 135 LYS A O 1
ATOM 1003 N N . VAL A 1 136 ? -2.049 -14.479 20.287 1.00 92.00 136 VAL A N 1
ATOM 1004 C CA . VAL A 1 136 ? -1.973 -14.305 18.830 1.00 92.00 136 VAL A CA 1
ATOM 1005 C C . VAL A 1 136 ? -1.447 -12.903 18.527 1.00 92.00 136 VAL A C 1
ATOM 1007 O O . VAL A 1 136 ? -1.928 -11.930 19.104 1.00 92.00 136 VAL A O 1
ATOM 1010 N N . ASN A 1 137 ? -0.454 -12.798 17.640 1.00 94.81 137 ASN A N 1
ATOM 1011 C CA . ASN A 1 137 ? 0.063 -11.514 17.158 1.00 94.81 137 ASN A CA 1
ATOM 1012 C C . ASN A 1 137 ? -0.382 -11.282 15.704 1.00 94.81 137 ASN A C 1
ATOM 1014 O O . ASN A 1 137 ? -0.448 -12.245 14.937 1.00 94.81 137 ASN A O 1
ATOM 1018 N N . PRO A 1 138 ? -0.600 -10.026 15.280 1.00 96.19 138 PRO A N 1
ATOM 1019 C CA . PRO A 1 138 ? -0.917 -9.673 13.895 1.00 96.19 138 PRO A CA 1
ATOM 1020 C C . PRO A 1 138 ? 0.334 -9.696 12.994 1.00 96.19 138 PRO A C 1
ATOM 1022 O O . PRO A 1 138 ? 0.638 -8.734 12.288 1.00 96.19 138 PRO A O 1
ATOM 1025 N N . SER A 1 139 ? 1.081 -10.800 13.003 1.00 96.25 139 SER A N 1
ATOM 1026 C CA . SER A 1 139 ? 2.411 -10.903 12.390 1.00 96.25 139 SER A CA 1
ATOM 1027 C C . SER A 1 139 ? 2.425 -10.673 10.879 1.00 96.25 139 SER A C 1
ATOM 1029 O O . SER A 1 139 ? 3.414 -10.200 10.326 1.00 96.25 139 SER A O 1
ATOM 1031 N N . LEU A 1 140 ? 1.333 -11.007 10.184 1.00 98.00 140 LEU A N 1
ATOM 1032 C CA . LEU A 1 140 ? 1.208 -10.747 8.750 1.00 98.00 140 LEU A CA 1
ATOM 1033 C C . LEU A 1 140 ? 1.087 -9.246 8.459 1.00 98.00 140 LEU A C 1
ATOM 1035 O O . LEU A 1 140 ? 1.687 -8.766 7.502 1.00 98.00 140 LEU A O 1
ATOM 1039 N N . ALA A 1 141 ? 0.387 -8.491 9.309 1.00 98.25 141 ALA A N 1
ATOM 1040 C CA . ALA A 1 141 ? 0.331 -7.032 9.216 1.00 98.25 141 ALA A CA 1
ATOM 1041 C C . ALA A 1 141 ? 1.664 -6.382 9.610 1.00 98.25 141 ALA A C 1
ATOM 1043 O O . ALA A 1 141 ? 2.087 -5.417 8.981 1.00 98.25 141 ALA A O 1
ATOM 1044 N N . GLU A 1 142 ? 2.376 -6.948 10.586 1.00 98.44 142 GLU A N 1
ATOM 1045 C CA . GLU A 1 142 ? 3.744 -6.529 10.922 1.00 98.44 142 GLU A CA 1
ATOM 1046 C C . GLU A 1 142 ? 4.710 -6.750 9.751 1.00 98.44 142 GLU A C 1
ATOM 1048 O O . GLU A 1 142 ? 5.482 -5.855 9.405 1.00 98.44 142 GLU A O 1
ATOM 1053 N N . CYS A 1 143 ? 4.633 -7.910 9.096 1.00 98.50 143 CYS A N 1
ATOM 1054 C CA . CYS A 1 143 ? 5.419 -8.211 7.904 1.00 98.50 143 CYS A CA 1
ATOM 1055 C C . CYS A 1 143 ? 5.064 -7.281 6.736 1.00 98.50 143 CYS A C 1
ATOM 1057 O O . CYS A 1 143 ? 5.975 -6.732 6.113 1.00 98.50 143 CYS A O 1
ATOM 1059 N N . MET A 1 144 ? 3.772 -7.007 6.506 1.00 98.81 144 MET A N 1
ATOM 1060 C CA . MET A 1 144 ? 3.343 -6.011 5.519 1.00 98.81 144 MET A CA 1
ATOM 1061 C C . MET A 1 144 ? 3.959 -4.640 5.814 1.00 98.81 144 MET A C 1
ATOM 1063 O O . MET A 1 144 ? 4.518 -4.020 4.916 1.00 98.81 144 MET A O 1
ATOM 1067 N N . ASN A 1 145 ? 3.936 -4.179 7.071 1.00 98.88 145 ASN A N 1
ATOM 1068 C CA . ASN A 1 145 ? 4.566 -2.909 7.435 1.00 98.88 145 ASN A CA 1
ATOM 1069 C C . ASN A 1 145 ? 6.069 -2.890 7.110 1.00 98.88 145 ASN A C 1
ATOM 1071 O O . ASN A 1 145 ? 6.541 -1.908 6.540 1.00 98.88 145 ASN A O 1
ATOM 1075 N N . MET A 1 146 ? 6.809 -3.962 7.421 1.00 98.88 146 MET A N 1
ATOM 1076 C CA . MET A 1 146 ? 8.239 -4.056 7.095 1.00 98.88 146 MET A CA 1
ATOM 1077 C C . MET A 1 146 ? 8.492 -3.988 5.584 1.00 98.88 146 MET A C 1
ATOM 1079 O O . MET A 1 146 ? 9.367 -3.240 5.151 1.00 98.88 146 MET A O 1
ATOM 1083 N N . ILE A 1 147 ? 7.687 -4.692 4.780 1.00 98.88 147 ILE A N 1
ATOM 1084 C CA . ILE A 1 147 ? 7.733 -4.605 3.313 1.00 98.88 147 ILE A CA 1
ATOM 1085 C C . ILE A 1 147 ? 7.474 -3.167 2.853 1.00 98.88 147 ILE A C 1
ATOM 1087 O O . ILE A 1 147 ? 8.232 -2.632 2.043 1.00 98.88 147 ILE A O 1
ATOM 1091 N N . CYS A 1 148 ? 6.451 -2.505 3.400 1.00 98.88 148 CYS A N 1
ATOM 1092 C CA . CYS A 1 148 ? 6.138 -1.122 3.052 1.00 98.88 148 CYS A CA 1
ATOM 1093 C C . CYS A 1 148 ? 7.301 -0.168 3.363 1.00 98.88 148 CYS A C 1
ATOM 1095 O O . CYS A 1 148 ? 7.604 0.706 2.550 1.00 98.88 148 CYS A O 1
ATOM 1097 N N . PHE A 1 149 ? 7.988 -0.343 4.497 1.00 98.88 149 PHE A N 1
ATOM 1098 C CA . PHE A 1 149 ? 9.165 0.460 4.843 1.00 98.88 149 PHE A CA 1
ATOM 1099 C C . PHE A 1 149 ? 10.306 0.260 3.840 1.00 98.88 149 PHE A C 1
ATOM 1101 O O . PHE A 1 149 ? 10.887 1.242 3.372 1.00 98.88 149 PHE A O 1
ATOM 1108 N N . SER A 1 150 ? 10.589 -0.988 3.456 1.00 98.88 150 SER A N 1
ATOM 1109 C CA . SER A 1 150 ? 11.599 -1.300 2.440 1.00 98.88 150 SER A CA 1
ATOM 1110 C C . SER A 1 150 ? 11.271 -0.667 1.087 1.00 98.88 150 SER A C 1
ATOM 1112 O O . SER A 1 150 ? 12.156 -0.094 0.456 1.00 98.88 150 SER A O 1
ATOM 1114 N N . ILE A 1 151 ? 10.005 -0.692 0.662 1.00 98.94 151 ILE A N 1
ATOM 1115 C CA . ILE A 1 151 ? 9.565 -0.078 -0.601 1.00 98.94 151 ILE A CA 1
ATOM 1116 C C . ILE A 1 151 ? 9.741 1.445 -0.580 1.00 98.94 151 ILE A C 1
ATOM 1118 O O . ILE A 1 151 ? 10.203 2.021 -1.562 1.00 98.94 151 ILE A O 1
ATOM 1122 N N . ILE A 1 152 ? 9.421 2.112 0.533 1.00 98.94 152 ILE A N 1
ATOM 1123 C CA . ILE A 1 152 ? 9.634 3.563 0.678 1.00 98.94 152 ILE A CA 1
ATOM 1124 C C . ILE A 1 152 ? 11.132 3.905 0.592 1.00 98.94 152 ILE A C 1
ATOM 1126 O O . ILE A 1 152 ? 11.517 4.881 -0.060 1.00 98.94 152 ILE A O 1
ATOM 1130 N N . GLY A 1 153 ? 11.991 3.089 1.211 1.00 98.88 153 GLY A N 1
ATOM 1131 C CA . GLY A 1 153 ? 13.444 3.223 1.089 1.00 98.88 153 GLY A CA 1
ATOM 1132 C C . GLY A 1 153 ? 13.924 3.045 -0.354 1.00 98.88 153 GLY A C 1
ATOM 1133 O O . GLY A 1 153 ? 14.660 3.887 -0.869 1.00 98.88 153 GLY A O 1
ATOM 1134 N N . ASN A 1 154 ? 13.441 2.003 -1.032 1.00 98.94 154 ASN A N 1
ATOM 1135 C CA . ASN A 1 154 ? 13.751 1.728 -2.434 1.00 98.94 154 ASN A CA 1
ATOM 1136 C C . ASN A 1 154 ? 13.332 2.883 -3.355 1.00 98.94 154 ASN A C 1
ATOM 1138 O O . ASN A 1 154 ? 14.119 3.298 -4.204 1.00 98.94 154 ASN A O 1
ATOM 1142 N N . ASP A 1 155 ? 12.142 3.456 -3.162 1.00 98.88 155 ASP A N 1
ATOM 1143 C CA . ASP A 1 155 ? 11.683 4.613 -3.941 1.00 98.88 155 ASP A CA 1
ATOM 1144 C C . ASP A 1 155 ? 12.560 5.847 -3.721 1.00 98.88 155 ASP A C 1
ATOM 1146 O O . ASP A 1 155 ? 12.916 6.544 -4.672 1.00 98.88 155 ASP A O 1
ATOM 1150 N N . THR A 1 156 ? 13.004 6.064 -2.482 1.00 98.88 156 THR A N 1
ATOM 1151 C CA . THR A 1 156 ? 13.972 7.121 -2.169 1.00 98.88 156 THR A CA 1
ATOM 1152 C C . THR A 1 156 ? 15.275 6.906 -2.945 1.00 98.88 156 THR A C 1
ATOM 1154 O O . THR A 1 156 ? 15.779 7.836 -3.577 1.00 98.88 156 THR A O 1
ATOM 1157 N N . THR A 1 157 ? 15.801 5.676 -2.979 1.00 98.88 157 THR A N 1
ATOM 1158 C CA . THR A 1 157 ? 16.974 5.333 -3.798 1.00 98.88 157 THR A CA 1
ATOM 1159 C C . THR A 1 157 ? 16.736 5.612 -5.284 1.00 98.88 157 THR A C 1
ATOM 1161 O O . THR A 1 157 ? 17.590 6.219 -5.930 1.00 98.88 157 THR A O 1
ATOM 1164 N N . VAL A 1 158 ? 15.577 5.225 -5.827 1.00 98.88 158 VAL A N 1
ATOM 1165 C CA . VAL A 1 158 ? 15.214 5.473 -7.233 1.00 98.88 158 VAL A CA 1
ATOM 1166 C C . VAL A 1 158 ? 15.155 6.971 -7.534 1.00 98.88 158 VAL A C 1
ATOM 1168 O O . VAL A 1 158 ? 15.647 7.393 -8.581 1.00 98.88 158 VAL A O 1
ATOM 1171 N N . ALA A 1 159 ? 14.597 7.783 -6.635 1.00 98.69 159 ALA A N 1
ATOM 1172 C CA . ALA A 1 159 ? 14.496 9.229 -6.809 1.00 98.69 159 ALA A CA 1
ATOM 1173 C C . ALA A 1 159 ? 15.879 9.899 -6.900 1.00 98.69 159 ALA A C 1
ATOM 1175 O O . ALA A 1 159 ? 16.134 10.655 -7.841 1.00 98.69 159 ALA A O 1
ATOM 1176 N N . PHE A 1 160 ? 16.797 9.574 -5.982 1.00 98.69 160 PHE A N 1
ATOM 1177 C CA . PHE A 1 160 ? 18.172 10.087 -6.026 1.00 98.69 160 PHE A CA 1
ATOM 1178 C C . PHE A 1 160 ? 18.936 9.588 -7.258 1.00 98.69 160 PHE A C 1
ATOM 1180 O O . PHE A 1 160 ? 19.581 10.374 -7.951 1.00 98.69 160 PHE A O 1
ATOM 1187 N N . ALA A 1 161 ? 18.821 8.299 -7.583 1.00 98.69 161 ALA A N 1
ATOM 1188 C CA . ALA A 1 161 ? 19.469 7.717 -8.755 1.00 98.69 161 ALA A CA 1
ATOM 1189 C C . ALA A 1 161 ? 18.979 8.352 -10.068 1.00 98.69 161 ALA A C 1
ATOM 1191 O O . ALA A 1 161 ? 19.777 8.600 -10.972 1.00 98.69 161 ALA A O 1
ATOM 1192 N N . ALA A 1 162 ? 17.685 8.665 -10.173 1.00 98.12 162 ALA A N 1
ATOM 1193 C CA . ALA A 1 162 ? 17.112 9.323 -11.343 1.00 98.12 162 ALA A CA 1
ATOM 1194 C C . ALA A 1 162 ? 17.641 10.751 -11.535 1.00 98.12 162 ALA A C 1
ATOM 1196 O O . ALA A 1 162 ? 17.942 11.141 -12.665 1.00 98.12 162 ALA A O 1
ATOM 1197 N N . GLN A 1 163 ? 17.769 11.513 -10.445 1.00 97.88 163 GLN A N 1
ATOM 1198 C CA . GLN A 1 163 ? 18.282 12.885 -10.473 1.00 97.88 163 GLN A CA 1
ATOM 1199 C C . GLN A 1 163 ? 19.770 12.946 -10.842 1.00 97.88 163 GLN A C 1
ATOM 1201 O O . GLN A 1 163 ? 20.190 13.908 -11.478 1.00 97.88 163 GLN A O 1
ATOM 1206 N N . ALA A 1 164 ? 20.549 11.913 -10.513 1.00 98.31 164 ALA A N 1
ATOM 1207 C CA . ALA A 1 164 ? 21.992 11.858 -10.749 1.00 98.31 164 ALA A CA 1
ATOM 1208 C C . ALA A 1 164 ? 22.401 11.641 -12.225 1.00 98.31 164 ALA A C 1
ATOM 1210 O O . ALA A 1 164 ? 23.555 11.315 -12.506 1.00 98.31 164 ALA A O 1
ATOM 1211 N N . GLY A 1 165 ? 21.472 11.785 -13.176 1.00 97.69 165 GLY A N 1
ATOM 1212 C CA . GLY A 1 165 ? 21.786 11.768 -14.604 1.00 97.69 165 GLY A CA 1
ATOM 1213 C C . GLY A 1 165 ? 22.721 12.917 -14.985 1.00 97.69 165 GLY A C 1
ATOM 1214 O O . GLY A 1 165 ? 22.587 14.030 -14.480 1.00 97.69 165 GLY A O 1
ATOM 1215 N N . GLN A 1 166 ? 23.670 12.652 -15.882 1.00 98.12 166 GLN A N 1
ATOM 1216 C CA . GLN A 1 166 ? 24.660 13.637 -16.312 1.00 98.12 166 GLN A CA 1
ATOM 1217 C C . GLN A 1 166 ? 24.718 13.678 -17.836 1.00 98.12 166 GLN A C 1
ATOM 1219 O O . GLN A 1 166 ? 25.061 12.685 -18.478 1.00 98.12 166 GLN A O 1
ATOM 1224 N N . LEU A 1 167 ? 24.406 14.847 -18.403 1.00 97.44 167 LEU A N 1
ATOM 1225 C CA . LEU A 1 167 ? 24.412 15.079 -19.850 1.00 97.44 167 LEU A CA 1
ATOM 1226 C C . LEU A 1 167 ? 23.601 13.993 -20.575 1.00 97.44 167 LEU A C 1
ATOM 1228 O O . LEU A 1 167 ? 22.447 13.800 -20.216 1.00 97.44 167 LEU A O 1
ATOM 1232 N N . GLU A 1 168 ? 24.177 13.284 -21.552 1.00 97.81 168 GLU A N 1
ATOM 1233 C CA . GLU A 1 168 ? 23.499 12.330 -22.440 1.00 97.81 168 GLU A CA 1
ATOM 1234 C C . GLU A 1 168 ? 23.058 11.004 -21.799 1.00 97.81 168 GLU A C 1
ATOM 1236 O O . GLU A 1 168 ? 22.315 10.253 -22.441 1.00 97.81 168 GLU A O 1
ATOM 1241 N N . LEU A 1 169 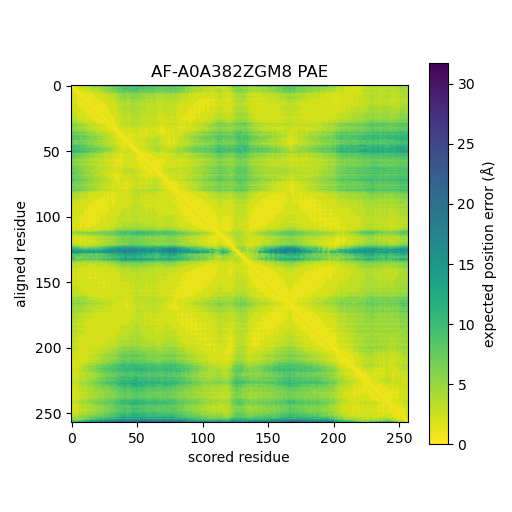? 23.450 10.703 -20.556 1.00 98.12 169 LEU A N 1
ATOM 1242 C CA . LEU A 1 169 ? 23.186 9.395 -19.962 1.00 98.12 169 LEU A CA 1
ATOM 1243 C C . LEU A 1 169 ? 22.971 9.450 -18.446 1.00 98.12 169 LEU A C 1
ATOM 1245 O O . LEU A 1 169 ? 23.708 10.092 -17.702 1.00 98.12 169 LEU A O 1
ATOM 1249 N N . ASN A 1 170 ? 21.997 8.680 -17.962 1.00 98.38 170 ASN A N 1
ATOM 1250 C CA . ASN A 1 170 ? 21.946 8.292 -16.555 1.00 98.38 170 ASN A CA 1
ATOM 1251 C C . ASN A 1 170 ? 22.510 6.876 -16.387 1.00 98.38 170 ASN A C 1
ATOM 1253 O O . ASN A 1 170 ? 21.946 5.903 -16.894 1.00 98.38 170 ASN A O 1
ATOM 1257 N N . VAL A 1 171 ? 23.628 6.786 -15.664 1.00 98.00 171 VAL A N 1
ATOM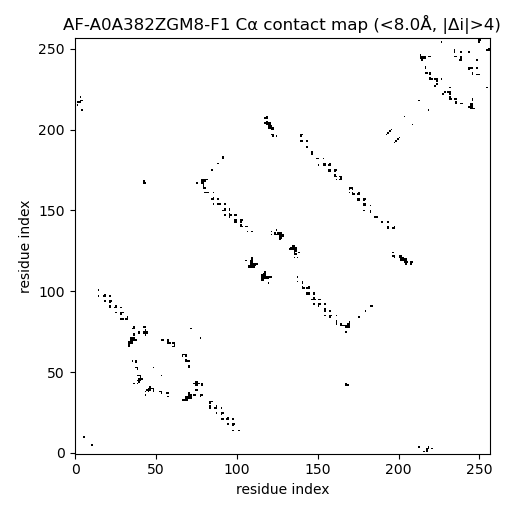 1258 C CA . VAL A 1 171 ? 24.381 5.546 -15.416 1.00 98.00 171 VAL A CA 1
ATOM 1259 C C . VAL A 1 171 ? 23.940 4.799 -14.153 1.00 98.00 171 VAL A C 1
ATOM 1261 O O . VAL A 1 171 ? 24.376 3.676 -13.922 1.00 98.00 171 VAL A O 1
ATOM 1264 N N . MET A 1 172 ? 23.027 5.366 -13.361 1.00 98.62 172 MET A N 1
ATOM 1265 C CA . MET A 1 172 ? 22.525 4.775 -12.113 1.00 98.62 172 MET A CA 1
ATOM 1266 C C . MET A 1 172 ? 21.439 3.709 -12.343 1.00 98.62 172 MET A C 1
ATOM 1268 O O . MET A 1 172 ? 20.826 3.213 -11.399 1.00 98.62 172 MET A O 1
ATOM 1272 N N . LEU A 1 173 ? 21.204 3.313 -13.597 1.00 97.12 173 LEU A N 1
ATOM 1273 C CA . LEU A 1 173 ? 20.222 2.297 -13.985 1.00 97.12 173 LEU A CA 1
ATOM 1274 C C . LEU A 1 173 ? 20.281 0.991 -13.165 1.00 97.12 173 LEU A C 1
ATOM 1276 O O . LEU A 1 173 ? 19.206 0.506 -12.809 1.00 97.12 173 LEU A O 1
ATOM 1280 N N . PRO A 1 174 ? 21.458 0.417 -12.825 1.00 98.56 174 PRO A N 1
ATOM 1281 C CA . PRO A 1 174 ? 21.502 -0.842 -12.080 1.00 98.56 174 PRO A CA 1
ATOM 1282 C C . PRO A 1 174 ? 20.835 -0.762 -10.703 1.00 98.56 174 PRO A C 1
ATOM 1284 O O . PRO A 1 174 ? 20.071 -1.656 -10.342 1.00 98.56 174 PRO A O 1
ATOM 1287 N N . VAL A 1 175 ? 21.069 0.320 -9.946 1.00 98.69 175 VAL A N 1
ATOM 1288 C CA . VAL A 1 175 ? 20.466 0.470 -8.612 1.00 98.69 175 VAL A CA 1
ATOM 1289 C C . VAL A 1 175 ? 18.971 0.774 -8.707 1.00 98.69 175 VAL A C 1
ATOM 1291 O O . VAL A 1 175 ? 18.197 0.256 -7.906 1.00 98.69 175 VAL A O 1
ATOM 1294 N N . MET A 1 176 ? 18.546 1.529 -9.729 1.00 98.69 176 MET A N 1
ATOM 1295 C CA . MET A 1 176 ? 17.124 1.776 -9.985 1.00 98.69 176 MET A CA 1
ATOM 1296 C C . MET A 1 176 ? 16.382 0.475 -10.295 1.00 98.69 176 MET A C 1
ATOM 1298 O O . MET A 1 176 ? 15.325 0.220 -9.725 1.00 98.69 176 MET A O 1
ATOM 1302 N N . LEU A 1 177 ? 16.945 -0.356 -11.179 1.00 98.00 177 LEU A N 1
ATOM 1303 C CA . LEU A 1 177 ? 16.350 -1.634 -11.558 1.00 98.00 177 LEU A CA 1
ATOM 1304 C C . LEU A 1 177 ? 16.228 -2.560 -10.348 1.00 98.00 177 LEU A C 1
ATOM 1306 O O . LEU A 1 177 ? 15.149 -3.093 -10.107 1.00 98.00 177 LEU A O 1
ATOM 1310 N N . LYS A 1 178 ? 17.306 -2.702 -9.566 1.00 98.69 178 LYS A N 1
ATOM 1311 C CA . LYS A 1 178 ? 17.298 -3.518 -8.350 1.00 98.69 178 LYS A CA 1
ATOM 1312 C C . LYS A 1 178 ? 16.206 -3.061 -7.376 1.00 98.69 178 LYS A C 1
ATOM 1314 O O . LYS A 1 178 ? 15.401 -3.873 -6.946 1.00 98.69 178 LYS A O 1
ATOM 1319 N N . ALA A 1 179 ? 16.148 -1.766 -7.068 1.00 98.75 179 ALA A N 1
ATOM 1320 C CA . ALA A 1 179 ? 15.188 -1.216 -6.112 1.00 98.75 179 ALA A CA 1
ATOM 1321 C C . ALA A 1 179 ? 13.724 -1.409 -6.555 1.00 98.75 179 ALA A C 1
ATOM 1323 O O . ALA A 1 179 ? 12.862 -1.738 -5.734 1.00 98.75 179 ALA A O 1
ATOM 1324 N N . VAL A 1 180 ? 13.431 -1.230 -7.849 1.00 98.44 180 VAL A N 1
ATOM 1325 C CA . VAL A 1 180 ? 12.078 -1.435 -8.389 1.00 98.44 180 VAL A CA 1
ATOM 1326 C C . VAL A 1 180 ? 11.696 -2.914 -8.374 1.00 98.44 180 VAL A C 1
ATOM 1328 O O . VAL A 1 180 ? 10.606 -3.228 -7.903 1.00 98.44 180 VAL A O 1
ATOM 1331 N N . LEU A 1 181 ? 12.581 -3.809 -8.828 1.00 98.38 181 LEU A N 1
ATOM 1332 C CA . LEU A 1 181 ? 12.307 -5.250 -8.857 1.00 98.38 181 LEU A CA 1
ATOM 1333 C C . LEU A 1 181 ? 12.130 -5.830 -7.453 1.00 98.38 181 LEU A C 1
ATOM 1335 O O . LEU A 1 181 ? 11.138 -6.509 -7.208 1.00 98.38 181 LEU A O 1
ATOM 1339 N N . ASP A 1 182 ? 13.005 -5.474 -6.507 1.00 98.69 182 ASP A N 1
ATOM 1340 C CA . ASP A 1 182 ? 12.870 -5.899 -5.109 1.00 98.69 182 ASP A CA 1
ATOM 1341 C C . ASP A 1 182 ? 11.502 -5.477 -4.542 1.00 98.69 182 ASP A C 1
ATOM 1343 O O . ASP A 1 182 ? 10.825 -6.247 -3.861 1.00 98.69 182 ASP A O 1
ATOM 1347 N N . SER A 1 183 ? 11.059 -4.254 -4.856 1.00 98.81 183 SER A N 1
ATOM 1348 C CA . SER A 1 183 ? 9.762 -3.731 -4.409 1.00 98.81 183 SER A CA 1
ATOM 1349 C C . SER A 1 183 ? 8.585 -4.499 -5.011 1.00 98.81 183 SER A C 1
ATOM 1351 O O . SER A 1 183 ? 7.641 -4.842 -4.295 1.00 98.81 183 SER A O 1
ATOM 1353 N N . THR A 1 184 ? 8.629 -4.789 -6.315 1.00 98.31 184 THR A N 1
ATOM 1354 C CA . THR A 1 184 ? 7.575 -5.565 -6.978 1.00 98.31 184 THR A CA 1
ATOM 1355 C C . THR A 1 184 ? 7.556 -7.016 -6.519 1.00 98.31 184 THR A C 1
ATOM 1357 O O . THR A 1 184 ? 6.470 -7.563 -6.336 1.00 98.31 184 THR A O 1
ATOM 1360 N N . ASP A 1 185 ? 8.714 -7.625 -6.275 1.00 98.62 185 ASP A N 1
ATOM 1361 C CA . ASP A 1 185 ? 8.825 -9.018 -5.842 1.00 98.62 185 ASP A CA 1
ATOM 1362 C C . ASP A 1 185 ? 8.278 -9.200 -4.425 1.00 98.62 185 ASP A C 1
ATOM 1364 O O . ASP A 1 185 ? 7.502 -10.127 -4.181 1.00 98.62 185 ASP A O 1
ATOM 1368 N N . MET A 1 186 ? 8.604 -8.293 -3.496 1.00 98.75 186 MET A N 1
ATOM 1369 C CA . MET A 1 186 ? 8.047 -8.335 -2.139 1.00 98.75 186 MET A CA 1
ATOM 1370 C C . MET A 1 186 ? 6.515 -8.270 -2.154 1.00 98.75 186 MET A C 1
ATOM 1372 O O . MET A 1 186 ? 5.863 -9.088 -1.506 1.00 98.75 186 MET A O 1
ATOM 1376 N N . LEU A 1 187 ? 5.924 -7.344 -2.921 1.00 98.50 187 LEU A N 1
ATOM 1377 C CA . LEU A 1 187 ? 4.465 -7.228 -3.014 1.00 98.50 187 LEU A CA 1
ATOM 1378 C C . LEU A 1 187 ? 3.831 -8.427 -3.722 1.00 98.50 187 LEU A C 1
ATOM 1380 O O . LEU A 1 187 ? 2.844 -8.967 -3.228 1.00 98.50 187 LEU A O 1
ATOM 1384 N N . THR A 1 188 ? 4.393 -8.856 -4.852 1.00 98.31 188 THR A N 1
ATOM 1385 C CA . THR A 1 188 ? 3.846 -9.961 -5.655 1.00 98.31 188 THR A CA 1
ATOM 1386 C C . THR A 1 188 ? 3.810 -11.259 -4.857 1.00 98.31 188 THR A C 1
ATOM 1388 O O . THR A 1 188 ? 2.823 -11.989 -4.915 1.00 98.31 188 THR A O 1
ATOM 1391 N N . ASN A 1 189 ? 4.852 -11.524 -4.068 1.00 98.44 189 ASN A N 1
ATOM 1392 C CA . ASN A 1 189 ? 4.927 -12.731 -3.254 1.00 98.44 189 ASN A CA 1
ATOM 1393 C C . ASN A 1 189 ? 4.086 -12.633 -1.975 1.00 98.44 189 ASN A C 1
ATOM 1395 O O . ASN A 1 189 ? 3.494 -13.627 -1.557 1.00 98.44 189 ASN A O 1
ATOM 1399 N N . PHE A 1 190 ? 4.017 -11.458 -1.341 1.00 98.62 190 PHE A N 1
ATOM 1400 C CA . PHE A 1 190 ? 3.389 -11.337 -0.026 1.00 98.62 190 PHE A CA 1
ATOM 1401 C C . PHE A 1 190 ? 1.896 -10.993 -0.064 1.00 98.62 190 PHE A C 1
ATOM 1403 O O . PHE A 1 190 ? 1.161 -11.450 0.807 1.00 98.62 190 PHE A O 1
ATOM 1410 N N . LEU A 1 191 ? 1.404 -10.244 -1.058 1.00 98.50 191 LEU A N 1
ATOM 1411 C CA . LEU A 1 191 ? -0.016 -9.868 -1.132 1.00 98.50 191 LEU A CA 1
ATOM 1412 C C . LEU A 1 191 ? -0.975 -11.075 -1.143 1.00 98.50 191 LEU A C 1
ATOM 1414 O O . LEU A 1 191 ? -1.943 -11.038 -0.381 1.00 98.50 191 LEU A O 1
ATOM 1418 N N . PRO A 1 192 ? -0.728 -12.162 -1.907 1.00 98.38 192 PRO A N 1
ATOM 1419 C CA . PRO A 1 192 ? -1.584 -13.348 -1.857 1.00 98.38 192 PRO A CA 1
ATOM 1420 C C . PRO A 1 192 ? -1.594 -14.011 -0.473 1.00 98.38 192 PRO A C 1
ATOM 1422 O O . PRO A 1 192 ? -2.646 -14.425 0.008 1.00 98.38 192 PRO A O 1
ATOM 1425 N N . ILE A 1 193 ? -0.434 -14.063 0.194 1.00 97.94 193 ILE A N 1
ATOM 1426 C CA . ILE A 1 193 ? -0.286 -14.626 1.545 1.00 97.94 193 ILE A CA 1
ATOM 1427 C C . ILE A 1 193 ? -1.048 -13.771 2.557 1.00 97.94 193 ILE A C 1
ATOM 1429 O O . ILE A 1 193 ? -1.778 -14.309 3.386 1.00 97.94 193 ILE A O 1
ATOM 1433 N N . PHE A 1 194 ? -0.889 -12.452 2.481 1.00 98.25 194 PHE A N 1
ATOM 1434 C CA . PHE A 1 194 ? -1.561 -11.491 3.345 1.00 98.25 194 PHE A CA 1
ATOM 1435 C C . PHE A 1 194 ? -3.085 -11.558 3.186 1.00 98.25 194 PHE A C 1
ATOM 1437 O O . PHE A 1 194 ? -3.801 -11.592 4.184 1.00 98.25 194 PHE A O 1
ATOM 1444 N N . SER A 1 195 ? -3.579 -11.646 1.947 1.00 98.19 195 SER A N 1
ATOM 1445 C CA . SER A 1 195 ? -5.011 -11.785 1.669 1.00 98.19 195 SER A CA 1
ATOM 1446 C C . SER A 1 195 ? -5.571 -13.075 2.265 1.00 98.19 195 SER A C 1
ATOM 1448 O O . SER A 1 195 ? -6.442 -13.023 3.128 1.00 98.19 195 SER A O 1
ATOM 1450 N N . ALA A 1 196 ? -5.013 -14.222 1.869 1.00 98.00 196 ALA A N 1
ATOM 1451 C CA . ALA A 1 196 ? -5.561 -15.529 2.221 1.00 98.00 196 ALA A CA 1
ATOM 1452 C C . ALA A 1 196 ? -5.451 -15.855 3.717 1.00 98.00 196 ALA A C 1
ATOM 1454 O O . ALA A 1 196 ? -6.313 -16.530 4.273 1.00 98.00 196 ALA A O 1
ATOM 1455 N N . ASN A 1 197 ? -4.381 -15.401 4.377 1.00 97.25 197 ASN A N 1
ATOM 1456 C CA . ASN A 1 197 ? -4.078 -15.808 5.752 1.00 97.25 197 ASN A CA 1
ATOM 1457 C C . ASN A 1 197 ? -4.366 -14.733 6.804 1.00 97.25 197 ASN A C 1
ATOM 1459 O O . ASN A 1 197 ? -4.249 -15.032 7.989 1.00 97.25 197 ASN A O 1
ATOM 1463 N N . LEU A 1 198 ? -4.699 -13.498 6.412 1.00 97.56 198 LEU A N 1
ATOM 1464 C CA . LEU A 1 198 ? -5.149 -12.456 7.341 1.00 97.56 198 LEU A CA 1
ATOM 1465 C C . LEU A 1 198 ? -6.521 -11.926 6.942 1.00 97.56 198 LEU A C 1
ATOM 1467 O O . LEU A 1 198 ? -7.453 -12.065 7.724 1.00 97.56 198 LEU A O 1
ATOM 1471 N N . ILE A 1 199 ? -6.633 -11.330 5.751 1.00 97.75 199 ILE A N 1
ATOM 1472 C CA . ILE A 1 199 ? -7.826 -10.575 5.338 1.00 97.75 199 ILE A CA 1
ATOM 1473 C C . ILE A 1 199 ? -9.067 -11.466 5.271 1.00 97.75 199 ILE A C 1
ATOM 1475 O O . ILE A 1 199 ? -10.082 -11.124 5.873 1.00 97.75 199 ILE A O 1
ATOM 1479 N N . ASP A 1 200 ? -8.968 -12.627 4.625 1.00 97.44 200 ASP A N 1
ATOM 1480 C CA . ASP A 1 200 ? -10.093 -13.561 4.468 1.00 97.44 200 ASP A CA 1
ATOM 1481 C C . ASP A 1 200 ? -10.573 -14.145 5.812 1.00 97.44 200 ASP A C 1
ATOM 1483 O O . ASP A 1 200 ? -11.704 -14.617 5.923 1.00 97.44 200 ASP A O 1
ATOM 1487 N N . GLY A 1 201 ? -9.718 -14.108 6.841 1.00 95.88 201 GLY A N 1
ATOM 1488 C CA . GLY A 1 201 ? -10.000 -14.625 8.179 1.00 95.88 201 GLY A CA 1
ATOM 1489 C C . GLY A 1 201 ? -10.467 -13.580 9.193 1.00 95.88 201 GLY A C 1
ATOM 1490 O O . GLY A 1 201 ? -10.666 -13.939 10.351 1.00 95.88 201 GLY A O 1
ATOM 1491 N N . LEU A 1 202 ? -10.606 -12.305 8.810 1.00 97.31 202 LEU A N 1
ATOM 1492 C CA . LEU A 1 202 ? -11.038 -11.253 9.732 1.00 97.31 202 LEU A CA 1
ATOM 1493 C C . LEU A 1 202 ? -12.504 -11.437 10.140 1.00 97.31 202 LEU A C 1
ATOM 1495 O O . LEU A 1 202 ? -13.400 -11.515 9.298 1.00 97.31 202 LEU A O 1
ATOM 1499 N N . THR A 1 203 ? -12.762 -11.413 11.446 1.00 97.31 203 THR A N 1
ATOM 1500 C CA . THR A 1 203 ? -14.116 -11.378 12.014 1.00 97.31 203 THR A CA 1
ATOM 1501 C C . THR A 1 203 ? -14.274 -10.185 12.948 1.00 97.31 203 THR A C 1
ATOM 1503 O O . THR A 1 203 ? -13.313 -9.689 13.527 1.00 97.31 203 THR A O 1
ATOM 1506 N N . ALA A 1 204 ? -15.499 -9.676 13.074 1.00 97.44 204 ALA A N 1
ATOM 1507 C CA . ALA A 1 204 ? -15.802 -8.542 13.942 1.00 97.44 204 ALA A CA 1
ATOM 1508 C C . ALA A 1 204 ? -16.371 -9.015 15.284 1.00 97.44 204 ALA A C 1
ATOM 1510 O O . ALA A 1 204 ? -17.349 -9.774 15.297 1.00 97.44 204 ALA A O 1
ATOM 1511 N N . ASP A 1 205 ? -15.865 -8.483 16.400 1.00 96.81 205 ASP A N 1
ATOM 1512 C CA . ASP A 1 205 ? -16.529 -8.644 17.695 1.00 96.81 205 ASP A CA 1
ATOM 1513 C C . ASP A 1 205 ? -17.697 -7.653 17.787 1.00 96.81 205 ASP A C 1
ATOM 1515 O O . ASP A 1 205 ? -17.599 -6.524 18.278 1.00 96.81 205 ASP A O 1
ATOM 1519 N N . LYS A 1 206 ? -18.859 -8.100 17.301 1.00 96.31 206 LYS A N 1
ATOM 1520 C CA . LYS A 1 206 ? -20.091 -7.300 17.298 1.00 96.31 206 LYS A CA 1
ATOM 1521 C C . LYS A 1 206 ? -20.516 -6.862 18.699 1.00 96.31 206 LYS A C 1
ATOM 1523 O O . LYS A 1 206 ? -21.119 -5.800 18.836 1.00 96.31 206 LYS A O 1
ATOM 1528 N N . LYS A 1 207 ? -20.234 -7.663 19.734 1.00 95.62 207 LYS A N 1
ATOM 1529 C CA . LYS A 1 207 ? -20.600 -7.313 21.114 1.00 95.62 207 LYS A CA 1
ATOM 1530 C C . LYS A 1 207 ? -19.712 -6.183 21.614 1.00 95.62 207 LYS A C 1
ATOM 1532 O O . LYS A 1 207 ? -20.227 -5.233 22.201 1.00 95.62 207 LYS A O 1
ATOM 1537 N N . LYS A 1 208 ? -18.405 -6.259 21.348 1.00 94.56 208 LYS A N 1
ATOM 1538 C CA . LYS A 1 208 ? -17.451 -5.203 21.692 1.00 94.56 208 LYS A CA 1
ATOM 1539 C C . LYS A 1 208 ? -17.768 -3.901 20.965 1.00 94.56 208 LYS A C 1
ATOM 1541 O O . LYS A 1 208 ? -17.898 -2.872 21.622 1.00 94.56 208 LYS A O 1
ATOM 1546 N N . LEU A 1 209 ? -17.985 -3.960 19.651 1.00 95.19 209 LEU A N 1
ATOM 1547 C CA . LEU A 1 209 ? -18.359 -2.799 18.837 1.00 95.19 209 LEU A CA 1
ATOM 1548 C C . LEU A 1 209 ? -19.636 -2.124 19.359 1.00 95.19 209 LEU A C 1
ATOM 1550 O O . LEU A 1 209 ? -19.648 -0.916 19.590 1.00 95.19 209 LEU A O 1
ATOM 1554 N N . GLN A 1 210 ? -20.691 -2.904 19.623 1.00 94.62 210 GLN A N 1
ATOM 1555 C CA . GLN A 1 210 ? -21.939 -2.378 20.183 1.00 94.62 210 GLN A CA 1
ATOM 1556 C C . GLN A 1 210 ? -21.707 -1.709 21.547 1.00 94.62 210 GLN A C 1
ATOM 1558 O O . GLN A 1 210 ? -22.178 -0.596 21.780 1.00 94.62 210 GLN A O 1
ATOM 1563 N N . ALA A 1 211 ? -20.947 -2.356 22.434 1.00 93.19 211 ALA A N 1
ATOM 1564 C CA . ALA A 1 211 ? -20.650 -1.823 23.758 1.00 93.19 211 ALA A CA 1
ATOM 1565 C C . ALA A 1 211 ? -19.808 -0.535 23.707 1.00 93.19 211 ALA A C 1
ATOM 1567 O O . ALA A 1 211 ? -20.038 0.369 24.511 1.00 93.19 211 ALA A O 1
ATOM 1568 N N . ASN A 1 212 ? -18.850 -0.430 22.779 1.00 92.75 212 ASN A N 1
ATOM 1569 C CA . ASN A 1 212 ? -18.038 0.775 22.583 1.00 92.75 212 ASN A CA 1
ATOM 1570 C C . ASN A 1 212 ? -18.914 1.955 22.128 1.00 92.75 212 ASN A C 1
ATOM 1572 O O . ASN A 1 212 ? -18.822 3.044 22.695 1.00 92.75 212 ASN A O 1
ATOM 1576 N N . ILE A 1 213 ? -19.825 1.724 21.175 1.00 92.62 213 ILE A N 1
ATOM 1577 C CA . ILE A 1 213 ? -20.765 2.749 20.695 1.00 92.62 213 ILE A CA 1
ATOM 1578 C C . ILE A 1 213 ? -21.701 3.212 21.818 1.00 92.62 213 ILE A C 1
ATOM 1580 O O . ILE A 1 213 ? -21.906 4.412 21.988 1.00 92.62 213 ILE A O 1
ATOM 1584 N N . GLU A 1 214 ? -22.259 2.287 22.602 1.00 91.44 214 GLU A N 1
ATOM 1585 C CA . GLU A 1 214 ? -23.183 2.626 23.695 1.00 91.44 214 GLU A CA 1
ATOM 1586 C C . GLU A 1 214 ? -22.519 3.439 24.809 1.00 91.44 214 GLU A C 1
ATOM 1588 O O . GLU A 1 214 ? -23.154 4.318 25.399 1.00 91.44 214 GLU A O 1
ATOM 1593 N N . LYS A 1 215 ? -21.239 3.168 25.080 1.00 91.88 215 LYS A N 1
ATOM 1594 C CA . LYS A 1 215 ? -20.451 3.897 26.077 1.00 91.88 215 LYS A CA 1
ATOM 1595 C C . LYS A 1 215 ? -19.996 5.267 25.595 1.00 91.88 215 LYS A C 1
ATOM 1597 O O . LYS A 1 215 ? -19.734 6.122 26.437 1.00 91.88 215 LYS A O 1
ATOM 1602 N N . SER A 1 216 ? -19.889 5.487 24.285 1.00 93.94 216 SER A N 1
ATOM 1603 C CA . SER A 1 216 ? -19.346 6.739 23.772 1.00 93.94 216 SER A CA 1
ATOM 1604 C C . SER A 1 216 ? -20.336 7.898 23.950 1.00 93.94 216 SER A C 1
ATOM 1606 O O . SER A 1 216 ? -21.425 7.893 23.363 1.00 93.94 216 SER A O 1
ATOM 1608 N N . PRO A 1 217 ? -19.974 8.956 24.700 1.00 94.12 217 PRO A N 1
ATOM 1609 C CA . PRO A 1 217 ? -20.851 10.103 24.896 1.00 94.12 217 PRO A CA 1
ATOM 1610 C C . PRO A 1 217 ? -20.976 10.970 23.636 1.00 94.12 217 PRO A C 1
ATOM 1612 O O . PRO A 1 217 ? -21.902 11.773 23.533 1.00 94.12 217 PRO A O 1
ATOM 1615 N N . VAL A 1 218 ? -20.091 10.792 22.645 1.00 94.44 218 VAL A N 1
ATOM 1616 C CA . VAL A 1 218 ? -20.079 11.558 21.386 1.00 94.44 218 VAL A CA 1
ATOM 1617 C C . VAL A 1 218 ? -21.354 11.339 20.565 1.00 94.44 218 VAL A C 1
ATOM 1619 O O . VAL A 1 218 ? -21.773 12.241 19.832 1.00 94.44 218 VAL A O 1
ATOM 1622 N N . ILE A 1 219 ? -22.043 10.206 20.758 1.00 94.25 219 ILE A N 1
ATOM 1623 C CA . ILE A 1 219 ? -23.312 9.895 20.087 1.00 94.25 219 ILE A CA 1
ATOM 1624 C C . ILE A 1 219 ? -24.409 10.935 20.367 1.00 94.25 219 ILE A C 1
ATOM 1626 O O . ILE A 1 219 ? -25.310 11.119 19.550 1.00 94.25 219 ILE A O 1
ATOM 1630 N N . VAL A 1 220 ? -24.306 11.687 21.473 1.00 95.25 220 VAL A N 1
ATOM 1631 C CA . VAL A 1 220 ? -25.230 12.784 21.804 1.00 95.25 220 VAL A CA 1
ATOM 1632 C C . VAL A 1 220 ? -25.276 13.870 20.728 1.00 95.25 220 VAL A C 1
ATOM 1634 O O . VAL A 1 220 ? -26.295 14.536 20.568 1.00 95.25 220 VAL A O 1
ATOM 1637 N N . THR A 1 221 ? -24.206 14.020 19.943 1.00 94.75 221 THR A N 1
ATOM 1638 C CA . THR A 1 221 ? -24.133 14.972 18.825 1.00 94.75 221 THR A CA 1
ATOM 1639 C C . THR A 1 221 ? -25.248 14.731 17.807 1.00 94.75 221 THR A C 1
ATOM 1641 O O . THR A 1 221 ? -25.806 15.683 17.264 1.00 94.75 221 THR A O 1
ATOM 1644 N N . LEU A 1 222 ? -25.645 13.469 17.606 1.00 94.06 222 LEU A N 1
ATOM 1645 C CA . LEU A 1 222 ? -26.741 13.097 16.706 1.00 94.06 222 LEU A CA 1
ATOM 1646 C C . LEU A 1 222 ? -28.120 13.534 17.233 1.00 94.06 222 LEU A C 1
ATOM 1648 O O . LEU A 1 222 ? -29.079 13.604 16.467 1.00 94.06 222 LEU A O 1
ATOM 1652 N N . LEU A 1 223 ? -28.228 13.861 18.525 1.00 94.44 223 LEU A N 1
ATOM 1653 C CA . LEU A 1 223 ? -29.463 14.326 19.156 1.00 94.44 223 LEU A CA 1
ATOM 1654 C C . LEU A 1 223 ? -29.616 15.848 19.098 1.00 94.44 223 LEU A C 1
ATOM 1656 O O . LEU A 1 223 ? -30.736 16.346 19.232 1.00 94.44 223 LEU A O 1
ATOM 1660 N N . ALA A 1 224 ? -28.536 16.599 18.859 1.00 95.56 224 ALA A N 1
ATOM 1661 C CA . ALA A 1 224 ? -28.560 18.061 18.854 1.00 95.56 224 ALA A CA 1
ATOM 1662 C C . ALA A 1 224 ? -29.643 18.671 17.938 1.00 95.56 224 ALA A C 1
ATOM 1664 O O . ALA A 1 224 ? -30.317 19.600 18.390 1.00 95.56 224 ALA A O 1
ATOM 1665 N N . PRO A 1 225 ? -29.924 18.137 16.729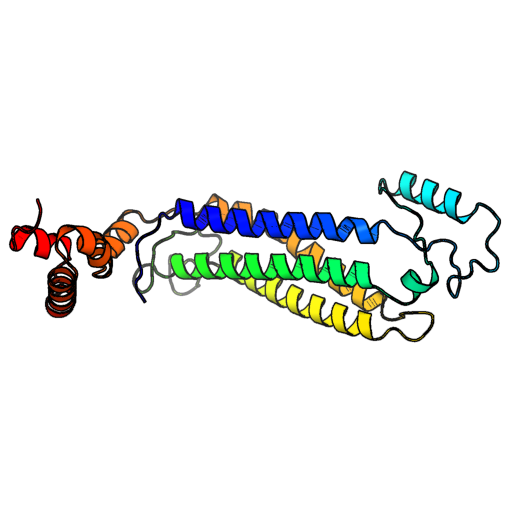 1.00 95.81 225 PRO A N 1
ATOM 1666 C CA . PRO A 1 225 ? -31.021 18.630 15.890 1.00 95.81 225 PRO A CA 1
ATOM 1667 C C . PRO A 1 225 ? -32.429 18.406 16.469 1.00 95.81 225 PRO A C 1
ATOM 1669 O O . PRO A 1 225 ? -33.387 19.006 15.990 1.00 95.81 225 PRO A O 1
ATOM 1672 N N . LYS A 1 226 ? -32.586 17.517 17.458 1.00 95.00 226 LYS A N 1
ATOM 1673 C CA . LYS A 1 226 ? -33.878 17.146 18.060 1.00 95.00 226 LYS A CA 1
ATOM 1674 C C . LYS A 1 226 ? -34.108 17.799 19.418 1.00 95.00 226 LYS A C 1
ATOM 1676 O O . LYS A 1 226 ? -35.225 18.211 19.708 1.00 95.00 226 LYS A O 1
ATOM 1681 N N . ILE A 1 227 ? -33.066 17.896 20.243 1.00 94.69 227 ILE A N 1
ATOM 1682 C CA . ILE A 1 227 ? -33.178 18.394 21.625 1.00 94.69 227 ILE A CA 1
ATOM 1683 C C . ILE A 1 227 ? -32.439 19.719 21.858 1.00 94.69 227 ILE A C 1
ATOM 1685 O O . ILE A 1 227 ? -32.543 20.297 22.940 1.00 94.69 227 ILE A O 1
ATOM 1689 N N . GLY A 1 228 ? -31.722 20.223 20.852 1.00 95.88 228 GLY A N 1
ATOM 1690 C CA . GLY A 1 228 ? -30.916 21.436 20.933 1.00 95.88 228 GLY A CA 1
ATOM 1691 C C . GLY A 1 228 ? -29.506 21.190 21.475 1.00 95.88 228 GLY A C 1
ATOM 1692 O O . GLY A 1 228 ? -29.234 20.227 22.200 1.00 95.88 228 GLY A O 1
ATOM 1693 N N . TYR A 1 229 ? -28.594 22.100 21.126 1.00 96.50 229 TYR A N 1
ATOM 1694 C CA . TYR A 1 229 ? -27.181 22.005 21.497 1.00 96.50 229 TYR A CA 1
ATOM 1695 C C . TYR A 1 229 ? -26.970 22.025 23.013 1.00 96.50 229 TYR A C 1
ATOM 1697 O O . TYR A 1 229 ? -26.290 21.151 23.540 1.00 96.50 229 TYR A O 1
ATOM 1705 N N . GLN A 1 230 ? -27.595 22.972 23.725 1.00 96.81 230 GLN A N 1
ATOM 1706 C CA . GLN A 1 230 ? -27.384 23.129 25.168 1.00 96.81 230 GLN A CA 1
ATOM 1707 C C . GLN A 1 230 ? -27.754 21.855 25.939 1.00 96.81 230 GLN A C 1
ATOM 1709 O O . GLN A 1 230 ? -26.937 21.344 26.699 1.00 96.81 230 GLN A O 1
ATOM 1714 N N . LYS A 1 231 ? -28.929 21.269 25.661 1.00 95.81 231 LYS A N 1
ATOM 1715 C CA . LYS A 1 231 ? -29.346 20.005 26.290 1.00 95.81 231 LYS A CA 1
ATOM 1716 C C . LYS A 1 231 ? -28.397 18.853 25.954 1.00 95.81 231 LYS A C 1
ATOM 1718 O O . LYS A 1 231 ? -28.106 18.034 26.817 1.00 95.81 231 LYS A O 1
ATOM 1723 N N . SER A 1 232 ? -27.896 18.799 24.720 1.00 96.75 232 SER A N 1
ATOM 1724 C CA . SER A 1 232 ? -26.931 17.777 24.291 1.00 96.75 232 SER A CA 1
ATOM 1725 C C . SER A 1 232 ? -25.590 17.919 25.021 1.00 96.75 232 SER A C 1
ATOM 1727 O O . SER A 1 232 ? -25.022 16.929 25.477 1.00 96.75 232 SER A O 1
ATOM 1729 N N . ALA A 1 233 ? -25.106 19.150 25.196 1.00 96.81 233 ALA A N 1
ATOM 1730 C CA . ALA A 1 233 ? -23.884 19.438 25.941 1.00 96.81 233 ALA A CA 1
ATOM 1731 C C . ALA A 1 233 ? -24.022 19.095 27.434 1.00 96.81 233 ALA A C 1
ATOM 1733 O O . ALA A 1 233 ? -23.084 18.575 28.040 1.00 96.81 233 ALA A O 1
ATOM 1734 N N . ASP A 1 234 ? -25.191 19.347 28.025 1.00 97.38 234 ASP A N 1
ATOM 1735 C CA . ASP A 1 234 ? -25.467 18.997 29.419 1.00 97.38 234 ASP A CA 1
ATOM 1736 C C . ASP A 1 234 ? -25.511 17.471 29.611 1.00 97.38 234 ASP A C 1
ATOM 1738 O O . ASP A 1 234 ? -24.883 16.951 30.535 1.00 97.38 234 ASP A O 1
ATOM 1742 N N . LEU A 1 235 ? -26.151 16.739 28.689 1.00 97.12 235 LEU A N 1
ATOM 1743 C CA . LEU A 1 235 ? -26.138 15.270 28.659 1.00 97.12 235 LEU A CA 1
ATOM 1744 C C . LEU A 1 235 ? -24.720 14.701 28.517 1.00 97.12 235 LEU A C 1
ATOM 1746 O O . LEU A 1 235 ? -24.377 13.755 29.221 1.00 97.12 235 LEU A O 1
ATOM 1750 N N . PHE A 1 236 ? -23.888 15.283 27.647 1.00 96.69 236 PHE A N 1
ATOM 1751 C CA . PHE A 1 236 ? -22.486 14.885 27.491 1.00 96.69 236 PHE A CA 1
ATOM 1752 C C . PHE A 1 236 ? -21.720 15.006 28.814 1.00 96.69 236 PHE A C 1
ATOM 1754 O O . PHE A 1 236 ? -21.085 14.053 29.266 1.00 96.69 236 PHE A O 1
ATOM 1761 N N . LYS A 1 237 ? -21.804 16.177 29.463 1.00 97.19 237 LYS A N 1
ATOM 1762 C CA . LYS A 1 237 ? -21.131 16.445 30.744 1.00 97.19 237 LYS A CA 1
ATOM 1763 C C . LYS A 1 237 ? -21.619 15.504 31.843 1.00 97.19 237 LYS A C 1
ATOM 1765 O O . LYS A 1 237 ? -20.816 15.024 32.640 1.00 97.19 237 LYS A O 1
ATOM 1770 N N . GLU A 1 238 ? -22.921 15.233 31.889 1.00 97.00 238 GLU A N 1
ATOM 1771 C CA . GLU A 1 238 ? -23.506 14.308 32.858 1.00 97.00 238 GLU A CA 1
ATOM 1772 C C . GLU A 1 238 ? -23.067 12.861 32.608 1.00 97.00 238 GLU A C 1
ATOM 1774 O O . GLU A 1 238 ? -22.716 12.169 33.563 1.00 97.00 238 GLU A O 1
ATOM 1779 N N . SER A 1 239 ? -23.002 12.418 31.350 1.00 96.50 239 SER A N 1
ATOM 1780 C CA . SER A 1 239 ? -22.488 11.092 30.979 1.00 96.50 239 SER A CA 1
ATOM 1781 C C . SER A 1 239 ? -21.034 10.922 31.414 1.00 96.50 239 SER A C 1
ATOM 1783 O O . SER A 1 239 ? -20.719 9.984 32.143 1.00 96.50 239 SER A O 1
ATOM 1785 N N . MET A 1 240 ? -20.178 11.902 31.107 1.00 95.44 240 MET A N 1
ATOM 1786 C CA . MET A 1 240 ? -18.774 11.910 31.535 1.00 95.44 240 MET A CA 1
ATOM 1787 C C . MET A 1 240 ? -18.610 11.894 33.060 1.00 95.44 240 MET A C 1
ATOM 1789 O O . MET A 1 240 ? -17.698 11.254 33.575 1.00 95.44 240 MET A O 1
ATOM 1793 N N . LYS A 1 241 ? -19.484 12.591 33.798 1.00 96.69 241 LYS A N 1
ATOM 1794 C CA . LYS A 1 241 ? -19.424 12.655 35.266 1.00 96.69 241 LYS A CA 1
ATOM 1795 C C . LYS A 1 241 ? -19.945 11.385 35.941 1.00 96.69 241 LYS A C 1
ATOM 1797 O O . LYS A 1 241 ? -19.464 11.029 37.011 1.00 96.69 241 LYS A O 1
ATOM 1802 N N . THR A 1 242 ? -20.972 10.754 35.375 1.00 95.69 242 THR A N 1
ATOM 1803 C CA . THR A 1 242 ? -21.721 9.674 36.042 1.00 95.69 242 THR A CA 1
ATOM 1804 C C . THR A 1 242 ? -21.400 8.281 35.514 1.00 95.69 242 THR A C 1
ATOM 1806 O O . THR A 1 242 ? -21.757 7.303 36.164 1.00 95.69 242 THR A O 1
ATOM 1809 N N . GLY A 1 243 ? -20.773 8.173 34.341 1.00 93.88 243 GLY A N 1
ATOM 1810 C CA . GLY A 1 243 ? -20.546 6.904 33.647 1.00 93.88 243 GLY A CA 1
ATOM 1811 C C . GLY A 1 243 ? -21.803 6.304 33.005 1.00 93.88 243 GLY A C 1
ATOM 1812 O O . GLY A 1 243 ? -21.716 5.237 32.402 1.00 93.88 243 GLY A O 1
ATOM 1813 N N . LYS A 1 244 ? -22.963 6.967 33.114 1.00 95.50 244 LYS A N 1
ATOM 1814 C CA . LYS A 1 244 ? -24.195 6.550 32.433 1.00 95.50 244 LYS A CA 1
ATOM 1815 C C . LYS A 1 244 ? -24.094 6.822 30.938 1.00 95.50 244 LYS A C 1
ATOM 1817 O O . LYS A 1 244 ? -23.563 7.853 30.518 1.00 95.50 244 LYS A O 1
ATOM 1822 N N . THR A 1 245 ? -24.661 5.933 30.139 1.00 96.19 245 THR A N 1
ATOM 1823 C CA . THR A 1 245 ? -24.751 6.091 28.686 1.00 96.19 245 THR A CA 1
ATOM 1824 C C . THR A 1 245 ? -25.683 7.246 28.316 1.00 96.19 245 THR A C 1
ATOM 1826 O O . THR A 1 245 ? -26.616 7.594 29.048 1.00 96.19 245 THR A O 1
ATOM 1829 N N . ILE A 1 246 ? -25.486 7.820 27.126 1.00 96.19 246 ILE A N 1
ATOM 1830 C CA . ILE A 1 246 ? -26.394 8.851 26.596 1.00 96.19 246 ILE A CA 1
ATOM 1831 C C . ILE A 1 246 ? -27.828 8.323 26.501 1.00 96.19 246 ILE A C 1
ATOM 1833 O O . ILE A 1 246 ? -28.766 9.046 26.830 1.00 96.19 246 ILE A O 1
ATOM 1837 N N . ARG A 1 247 ? -28.003 7.049 26.124 1.00 94.19 247 ARG A N 1
ATOM 1838 C CA . ARG A 1 247 ? -29.317 6.398 26.046 1.00 94.19 247 ARG A CA 1
ATOM 1839 C C . ARG A 1 247 ? -30.035 6.412 27.398 1.00 94.19 247 ARG A C 1
ATOM 1841 O O . ARG A 1 247 ? -31.179 6.852 27.471 1.00 94.19 247 ARG A O 1
ATOM 1848 N N . GLU A 1 248 ? -29.368 5.986 28.469 1.00 95.31 248 GLU A N 1
ATOM 1849 C CA . GLU A 1 248 ? -29.948 5.977 29.821 1.00 95.31 248 GLU A CA 1
ATOM 1850 C C . GLU A 1 248 ? -30.337 7.385 30.291 1.00 95.31 248 GLU A C 1
ATOM 1852 O O . GLU A 1 248 ? -31.398 7.583 30.891 1.00 95.31 248 GLU A O 1
ATOM 1857 N N . LEU A 1 249 ? -29.502 8.388 30.006 1.00 96.31 249 LEU A N 1
ATOM 1858 C CA . LEU A 1 249 ? -29.776 9.774 30.390 1.00 96.31 249 LEU A CA 1
ATOM 1859 C C . LEU A 1 249 ? -30.960 10.371 29.617 1.00 96.31 249 LEU A C 1
ATOM 1861 O O . LEU A 1 249 ? -31.792 11.061 30.204 1.00 96.31 249 LEU A O 1
ATOM 1865 N N . VAL A 1 250 ? -31.072 10.082 28.321 1.00 95.62 250 VAL A N 1
ATOM 1866 C CA . VAL A 1 250 ? -32.179 10.549 27.473 1.00 95.62 250 VAL A CA 1
ATOM 1867 C C . VAL A 1 250 ? -33.516 9.957 27.923 1.00 95.62 250 VAL A C 1
ATOM 1869 O O . VAL A 1 250 ? -34.486 10.707 28.069 1.00 95.62 250 VAL A O 1
ATOM 1872 N N . ILE A 1 251 ? -33.551 8.649 28.203 1.00 95.12 251 ILE A N 1
ATOM 1873 C CA . ILE A 1 251 ? -34.755 7.947 28.674 1.00 95.12 251 ILE A CA 1
ATOM 1874 C C . ILE A 1 251 ? -35.146 8.437 30.074 1.00 95.12 251 ILE A C 1
ATOM 1876 O O . ILE A 1 251 ? -36.297 8.809 30.305 1.00 95.12 251 ILE A O 1
ATOM 1880 N N . SER A 1 252 ? -34.193 8.509 31.012 1.00 95.12 252 SER A N 1
ATOM 1881 C CA . SER A 1 252 ? -34.481 8.931 32.394 1.00 95.12 252 SER A CA 1
ATOM 1882 C C . SER A 1 252 ? -34.991 10.371 32.491 1.00 95.12 252 SER A C 1
ATOM 1884 O O . SER A 1 252 ? -35.832 10.671 33.339 1.00 95.12 252 SER A O 1
ATOM 1886 N N . LYS A 1 253 ? -34.547 11.257 31.593 1.00 94.75 253 LYS A N 1
ATOM 1887 C CA . LYS A 1 253 ? -35.018 12.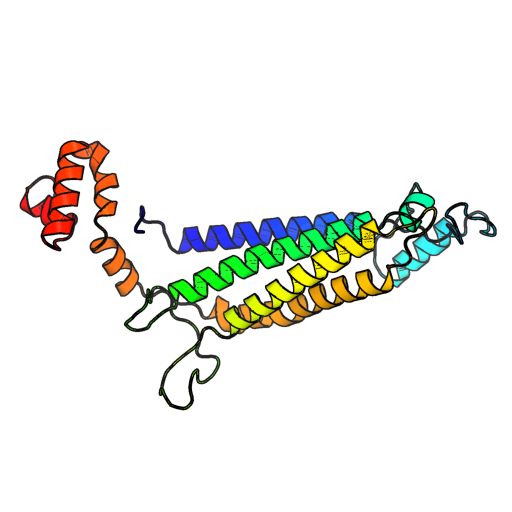647 31.503 1.00 94.75 253 LYS A CA 1
ATOM 1888 C C . LYS A 1 253 ? -36.242 12.823 30.599 1.00 94.75 253 LYS A C 1
ATOM 1890 O O . LYS A 1 253 ? -36.670 13.958 30.400 1.00 94.75 253 LYS A O 1
ATOM 1895 N N . LYS A 1 254 ? -36.808 11.732 30.063 1.00 93.81 254 LYS A N 1
ATOM 1896 C CA . LYS A 1 254 ? -37.979 11.729 29.166 1.00 93.81 254 LYS A CA 1
ATOM 1897 C C . LYS A 1 254 ? -37.813 12.662 27.960 1.00 93.81 254 LYS A C 1
ATOM 1899 O O . LYS A 1 254 ? -38.762 13.314 27.531 1.00 93.81 254 LYS A O 1
ATOM 1904 N N . LEU A 1 255 ? -36.590 12.763 27.441 1.00 90.38 255 LEU A N 1
ATOM 1905 C CA . LEU A 1 255 ? -36.293 13.599 26.276 1.00 90.38 255 LEU A CA 1
ATOM 1906 C C . LEU A 1 255 ? -36.682 12.894 24.974 1.00 90.38 255 LEU A C 1
ATOM 1908 O O . LEU A 1 255 ? -37.049 13.561 24.011 1.00 90.38 255 LEU A O 1
ATOM 1912 N N . MET A 1 256 ? -36.595 11.562 24.963 1.00 88.06 256 MET A N 1
ATOM 1913 C CA . MET A 1 256 ? -37.023 10.665 23.888 1.00 88.06 256 MET A CA 1
ATOM 1914 C C . MET A 1 256 ? -37.440 9.314 24.498 1.00 88.06 256 MET A C 1
ATOM 1916 O O . MET A 1 256 ? -37.170 9.067 25.678 1.00 88.06 256 MET A O 1
ATOM 1920 N N . THR A 1 257 ? -38.106 8.475 23.701 1.00 81.94 257 THR A N 1
ATOM 1921 C CA . THR A 1 257 ? -38.472 7.086 24.037 1.00 81.94 257 THR A CA 1
ATOM 1922 C C . THR A 1 257 ? -37.385 6.102 23.645 1.00 81.94 257 THR A C 1
ATOM 1924 O O . THR A 1 257 ? -36.860 6.268 22.520 1.00 81.94 257 THR A O 1
#

pLDDT: mean 96.04, std 3.55, range [75.12, 98.94]

Solvent-accessible surface area (backbone atoms only — not comparable to full-atom values): 13833 Å² total; per-residue (Å²): 132,91,63,77,89,77,55,73,65,62,55,51,51,49,52,52,49,51,52,52,53,28,49,51,44,35,61,56,28,49,64,49,62,30,46,40,44,71,54,14,63,93,57,30,79,27,70,98,51,61,92,65,46,40,63,52,53,41,51,52,48,18,66,75,71,72,44,83,48,41,79,37,90,56,22,36,54,58,41,21,46,46,59,42,59,41,49,32,33,49,25,52,31,52,36,28,52,52,53,30,50,54,28,49,51,53,48,51,33,42,25,52,84,79,93,42,66,29,38,32,46,70,47,75,84,55,82,54,41,98,87,44,87,90,40,66,56,64,57,63,37,55,49,47,38,53,52,25,52,52,29,48,51,28,33,52,53,27,49,55,40,43,67,66,34,52,80,55,38,37,81,44,53,66,63,37,50,50,34,47,49,56,41,51,50,54,48,67,64,41,50,62,52,43,41,66,58,38,61,76,48,56,44,70,34,62,68,51,48,52,52,52,59,53,62,41,48,55,59,36,66,78,43,23,91,78,67,36,59,68,58,31,54,51,48,37,55,48,22,74,73,68,73,48,32,49,66,60,54,35,46,77,68,66,74,51,133

Radius of gyration: 27.39 Å; Cα contacts (8 Å, |Δi|>4): 306; chains: 1; bounding box: 64×43×78 Å

Foldseek 3Di:
DDAADDDPVVVVVVLVVQLVVLVVQLVVLVVVVLADLPQCPPQHVSVPPDVCNRVVVSVVVCVVVVHNHDYDPGSLCVFQAPVSLLSNLVSLLSSLVSLLVVLVVLQQCCPDDPPGLNFKDWFQPDDPDPVDPPDGHSVLSVLSNVLSVLSNVLSVQLVVQRVPGDRRHRPSVVSSVVSSVSSCVSCVVSVVVSCVRTVVGMDGPPVSVVVVVQQDLNNLVVCCVPQNDVVSVVLSVCCVVPVHGSVVVCVVVVVDD

Mean predicted aligned error: 4.28 Å

Secondary structure (DSSP, 8-state):
-------HHHHHHHHHHHHHHHHHHHHHHHHHHTEE-TT-TTTTS-TTPPTTHHHHHHHHHHHHHTS--EE-S-HHHHHH--HHHHHHHHHHHHHHHHHHHHHHHHHHHT--SSSS---EE----S-S-SSSTT----HHHHHHHHHHHHHHHHHHHHHHHHHT-BTTB---HHHHHHHHHHHHHHHHHHHHHHHHHTGGG-EE-HHHHHHHHHH-GGGGGGGHHHH-HHHHHHHHHHHHHH---HHHHHHHTTS--

Nearest PDB structures (foldseek):
  7c1a-assembly1_D  TM=9.523E-01  e=6.438E-20  [Mannheimia] succiniciproducens MBEL55E
  6v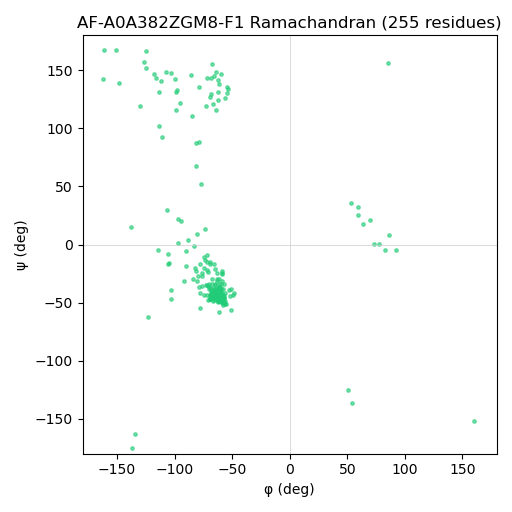8f-assembly1_A  TM=9.435E-01  e=7.182E-19  Homo sapiens
  6nzb-assembly1_A  TM=9.464E-01  e=1.380E-18  Escherichia coli K-12
  6p3c-assembly1_A  TM=9.351E-01  e=2.170E-18  Escherichia coli K-12
  6nzc-assembly1_B-2  TM=9.412E-01  e=2.523E-18  Escherichia coli K-12

Sequence (257 aa):
MDALPVTLGSEFDAYVTSITKSSHAIIHSKKQLEQVALGGTAVGTGANTPRGYRKKAIQELSRISKLELIEQKNMQHSLQSKFAITNTSSAIRNLAVELGKISNDIRLMASGPIAGLGELEIPAVHAGSSIMPGKVNPSLAECMNMICFSIIGNDTTVAFAAQAGQLELNVMLPVMLKAVLDSTDMLTNFLPIFSANLIDGLTADKKKLQANIEKSPVIVTLLAPKIGYQKSADLFKESMKTGKTIRELVISKKLMT

InterPro domains:
  IPR000362 Fumarate lyase family [PR00149] (82-109)
  IPR000362 Fumarate lyase family [PR00149] (128-144)
  IPR008948 L-Aspartase-like [SSF48557] (1-253)
  IPR018951 Fumarase C, C-terminal [PF10415] (219-257)
  IPR020557 Fumarate lyase, conserved site [PS00163] (128-137)
  IPR022761 Fumarate lyase, N-terminal [PF00206] (2-153)
  IPR051546 Class-II Aspartate Ammonia-Lyase [PTHR42696] (1-257)

Organism: NCBI:txid408172